Protein AF-A0A2J6S415-F1 (afdb_monomer_lite)

Radius of gyration: 21.95 Å; chains: 1; bounding box: 65×45×56 Å

Sequence (354 aa):
MPSFGGLLLGVALCMGFILQVLSAPTVVNAPDFSAANTISVDECLGGHTNTYLDPNTSLPVDYGVLGFQNMSIVTNYFARFNISLIKLPLEVPYTTKYVDLTTGKVVPTFATGGYLAPANHDNSELYPKAAKVLGSSVLYSSTMIQAQRQDNGTQKIVVRTPIGHKLIKAKKLLITIPPILDNLRPLGLDECERDVFSQWQYTTYFCGVVRNGIRANVSVTNTAANTTLNIPIAPYVVNFDYSGVADLHKFLTVFNVSQTSKQVEAFVKSNIQAMQAAGTIPASAPTIEALKNHTPTIMRVSADAIKNRFYSDLNALQGQHGTFWTGAAWAPDDSSLLWAFTEGILTSLVEALG

pLDDT: mean 80.54, std 19.97, range [22.8, 98.38]

Secondary structure (DSSP, 8-state):
----TTS-TT---SSS--EEEE--S--S--TT---TT-EE-SSSTTTT--EEE-TTT--EEE-S---EEEEHHHHHHHHTTT--EEE------SPPP-EETTTTEEPPPSEEEEEEEETTS-TTTHHHHHHHHHGGGEESS-EEEEEE--TTS-EEEEEEETTEEEEEEESEEEE-S---HHHHGGG---HHHHHHHTT-EEEEEEEEEEESSS-TT--EE---TTSTTSPPPSSEEEEEEE-SSTTEEEEEEEESS---HHHHHHHHHHHHHHHHHTTSS-----EEEEEEE--SEEEE--HHHHHTTHHHHHHHTTTGGGEEE-STTTS-S-HHHHHHHHHHHHHHHHHTT-

InterPro domains:
  IPR036188 FAD/NAD(P)-binding domain superfamily [G3DSA:3.50.50.60] (256-349)

Organism: Hyaloscypha variabilis (strain UAMH 11265 / GT02V1 / F) (NCBI:txid1149755)

Foldseek 3Di:
DDDPPPQPLADQDDAFQWKWFAADDDDPDDPPADAHTAIEGAAFGDHQQDWDQDPVPRAIFGWGAQFAFQFPLVVVLCVVLVFDKDADPDDDPDDDFCAPPVVRDGDPDRGDDHTIDGPSSRNCPSGVSSCVSCDPSYQYNKAFQAWDFALQQFIWTWIQGPVGIDIHTGRAIEGAHQLACVNCVRVPDDPLSCVLNVQKDFKWKKKFKKFALAFAPDKFAQFQPPDPVRDDDPFDKGIFDHRVDGRMTMIMTIHRDDDDPVRVVVRVQVVSVVCCVVVVGPDDRMDTSTMDTSPGAPIDGDPVCVVVVSVVSVVVCACVSSYHYFYRNNFPSHPNRRSVVVVVSVVVSVVSND

Structure (mmCIF, N/CA/C/O backbone):
data_AF-A0A2J6S415-F1
#
_entry.id   AF-A0A2J6S415-F1
#
loop_
_atom_site.group_PDB
_atom_site.id
_atom_site.type_symbol
_atom_site.label_atom_id
_atom_site.label_alt_id
_atom_site.label_comp_id
_atom_site.label_asym_id
_atom_site.label_entity_id
_atom_site.label_seq_id
_atom_site.pdbx_PDB_ins_code
_atom_site.Cartn_x
_atom_site.Cartn_y
_atom_site.Cartn_z
_atom_site.occupancy
_atom_site.B_iso_or_equiv
_atom_site.auth_seq_id
_atom_site.auth_comp_id
_atom_site.auth_asym_id
_atom_site.auth_atom_id
_atom_site.pdbx_PDB_model_num
ATOM 1 N N . MET A 1 1 ? -25.810 -26.377 16.639 1.00 25.50 1 MET A N 1
ATOM 2 C CA . MET A 1 1 ? -24.689 -25.417 16.551 1.00 25.50 1 MET A CA 1
ATOM 3 C C . MET A 1 1 ? -24.959 -24.521 15.351 1.00 25.50 1 MET A C 1
ATOM 5 O O . MET A 1 1 ? -24.863 -25.029 14.241 1.00 25.50 1 MET A O 1
ATOM 9 N N . PRO A 1 2 ? -25.433 -23.276 15.523 1.00 25.66 2 PRO A N 1
ATOM 10 C CA . PRO A 1 2 ? -25.779 -22.439 14.385 1.00 25.66 2 PRO A CA 1
ATOM 11 C C . PRO A 1 2 ? -24.536 -21.747 13.814 1.00 25.66 2 PRO A C 1
ATOM 13 O O . PRO A 1 2 ? -23.633 -21.335 14.536 1.00 25.66 2 PRO A O 1
ATOM 16 N N . SER A 1 3 ? -24.509 -21.676 12.490 1.00 23.31 3 SER A N 1
ATOM 17 C CA . SER A 1 3 ? -23.462 -21.152 11.620 1.00 23.31 3 SER A CA 1
ATOM 18 C C . SER A 1 3 ? -23.212 -19.648 11.799 1.00 23.31 3 SER A C 1
ATOM 20 O O . SER A 1 3 ? -24.115 -18.841 11.576 1.00 23.31 3 SER A O 1
ATOM 22 N N . PHE A 1 4 ? -21.963 -19.268 12.081 1.00 25.80 4 PHE A N 1
ATOM 23 C CA . PHE A 1 4 ? -21.435 -17.891 12.144 1.00 25.80 4 PHE A CA 1
ATOM 24 C C . PHE A 1 4 ? -21.312 -17.203 10.758 1.00 25.80 4 PHE A C 1
ATOM 26 O O . PHE A 1 4 ? -20.343 -16.510 10.466 1.00 25.80 4 PHE A O 1
ATOM 33 N N . GLY A 1 5 ? -22.290 -17.389 9.867 1.00 22.80 5 GLY A N 1
ATOM 34 C CA . GLY A 1 5 ? -22.229 -16.936 8.467 1.00 22.80 5 GLY A CA 1
ATOM 35 C C . GLY A 1 5 ? -22.553 -15.456 8.210 1.00 22.80 5 GLY A C 1
ATOM 36 O O . GLY A 1 5 ? -22.544 -15.040 7.058 1.00 22.80 5 GLY A O 1
ATOM 37 N N . GLY A 1 6 ? -22.864 -14.658 9.239 1.00 23.19 6 GLY A N 1
ATOM 38 C CA . GLY A 1 6 ? -23.436 -13.312 9.062 1.00 23.19 6 GLY A CA 1
ATOM 39 C C . GLY A 1 6 ? -22.532 -12.116 9.387 1.00 23.19 6 GLY A C 1
ATOM 40 O O . GLY A 1 6 ? -22.892 -10.996 9.043 1.00 23.19 6 GLY A O 1
ATOM 41 N N . LEU A 1 7 ? -21.380 -12.307 10.043 1.00 29.70 7 LEU A N 1
ATOM 42 C CA . LEU A 1 7 ? -20.620 -11.186 10.633 1.00 29.70 7 LEU A CA 1
ATOM 43 C C . LEU A 1 7 ? -19.456 -10.658 9.765 1.00 29.70 7 LEU A C 1
ATOM 45 O O . LEU A 1 7 ? -18.813 -9.677 10.119 1.00 29.70 7 LEU A O 1
ATOM 49 N N . LEU A 1 8 ? -19.184 -11.280 8.616 1.00 31.31 8 LEU A N 1
ATOM 50 C CA . LEU A 1 8 ? -17.960 -11.071 7.820 1.00 31.31 8 LEU A CA 1
ATOM 51 C C . LEU A 1 8 ? -18.157 -10.218 6.552 1.00 31.31 8 LEU A C 1
ATOM 53 O O . LEU A 1 8 ? -17.359 -10.298 5.617 1.00 31.31 8 LEU A O 1
ATOM 57 N N . LEU A 1 9 ? -19.214 -9.402 6.498 1.00 29.00 9 LEU A N 1
ATOM 58 C CA . LEU A 1 9 ? -19.662 -8.761 5.255 1.00 29.00 9 LEU A CA 1
ATOM 59 C C . LEU A 1 9 ? -18.827 -7.551 4.776 1.00 29.00 9 LEU A C 1
ATOM 61 O O . LEU A 1 9 ? -19.186 -6.965 3.761 1.00 29.00 9 LEU A O 1
ATOM 65 N N . GLY A 1 10 ? -17.743 -7.148 5.455 1.00 27.12 10 GLY A N 1
ATOM 66 C CA . GLY A 1 10 ? -17.169 -5.810 5.229 1.00 27.12 10 GLY A CA 1
ATOM 67 C C . GLY A 1 10 ? -15.657 -5.638 5.074 1.00 27.12 10 GLY A C 1
ATOM 68 O O . GLY A 1 10 ? -15.220 -4.498 4.966 1.00 27.12 10 GLY A O 1
ATOM 69 N N . VAL A 1 11 ? -14.822 -6.679 5.060 1.00 31.62 11 VAL A N 1
ATOM 70 C CA . VAL A 1 11 ? -13.361 -6.498 5.243 1.00 31.62 11 VAL A CA 1
ATOM 71 C C . VAL A 1 11 ? -12.592 -6.400 3.921 1.00 31.62 11 VAL A C 1
ATOM 73 O O . VAL A 1 11 ? -11.804 -7.269 3.575 1.00 31.62 11 VAL A O 1
ATOM 76 N N . ALA A 1 12 ? -12.802 -5.323 3.166 1.00 31.17 12 ALA A N 1
ATOM 77 C CA . ALA A 1 12 ? -12.059 -5.044 1.935 1.00 31.17 12 ALA A CA 1
ATOM 78 C C . ALA A 1 12 ? -10.742 -4.308 2.221 1.00 31.17 12 ALA A C 1
ATOM 80 O O . ALA A 1 12 ? -10.637 -3.122 1.931 1.00 31.17 12 ALA A O 1
ATOM 81 N N . LEU A 1 13 ? -9.751 -4.970 2.818 1.00 37.56 13 LEU A N 1
ATOM 82 C CA . LEU A 1 13 ? -8.465 -4.327 3.099 1.00 37.56 13 LEU A CA 1
ATOM 83 C C . LEU A 1 13 ? -7.478 -4.547 1.959 1.00 37.56 13 LEU A C 1
ATOM 85 O O . LEU A 1 13 ? -7.339 -5.653 1.473 1.00 37.56 13 LEU A O 1
ATOM 89 N N . CYS A 1 14 ? -6.803 -3.492 1.529 1.00 29.50 14 CYS A N 1
ATOM 90 C CA . CYS A 1 14 ? -5.405 -3.487 1.098 1.00 29.50 14 CYS A CA 1
ATOM 91 C C . CYS A 1 14 ? -4.926 -2.041 1.159 1.00 29.50 14 CYS A C 1
ATOM 93 O O . CYS A 1 14 ? -5.721 -1.119 0.990 1.00 29.50 14 CYS A O 1
ATOM 95 N N . MET A 1 15 ? -3.646 -1.880 1.485 1.00 43.78 15 MET A N 1
ATOM 96 C CA . MET A 1 15 ? -2.998 -0.654 1.958 1.00 43.78 15 MET A CA 1
ATOM 97 C C . MET A 1 15 ? -3.436 0.619 1.243 1.00 43.78 15 MET A C 1
ATOM 99 O O . MET A 1 15 ? -2.979 0.931 0.160 1.00 43.78 15 MET A O 1
ATOM 103 N N . GLY A 1 16 ? -4.338 1.360 1.858 1.00 29.06 16 GLY A N 1
ATOM 104 C CA . GLY A 1 16 ? -4.879 2.630 1.396 1.00 29.06 16 GLY A CA 1
ATOM 105 C C . GLY A 1 16 ? -5.920 3.058 2.413 1.00 29.06 16 GLY A C 1
ATOM 106 O O . GLY A 1 16 ? -6.435 2.201 3.131 1.00 29.06 16 GLY A O 1
ATOM 107 N N . PHE A 1 17 ? -6.160 4.364 2.544 1.00 30.98 17 PHE A N 1
ATOM 108 C CA . PHE A 1 17 ? -6.986 4.939 3.605 1.00 30.98 17 PHE A CA 1
ATOM 109 C C . PHE A 1 17 ? -8.324 4.203 3.735 1.00 30.98 17 PHE A C 1
ATOM 111 O O . PHE A 1 17 ? -9.223 4.434 2.941 1.00 30.98 17 PHE A O 1
ATOM 118 N N . ILE A 1 18 ? -8.438 3.296 4.705 1.00 29.36 18 ILE A N 1
ATOM 119 C CA . ILE A 1 18 ? -9.662 2.580 5.045 1.00 29.36 18 ILE A CA 1
ATOM 120 C C . ILE A 1 18 ? -9.824 2.755 6.553 1.00 29.36 18 ILE A C 1
ATOM 122 O O . ILE A 1 18 ? -9.098 2.192 7.369 1.00 29.36 18 ILE A O 1
ATOM 126 N N . LEU A 1 19 ? -10.757 3.618 6.936 1.00 29.17 19 LEU A N 1
ATOM 127 C CA . LEU A 1 19 ? -11.219 3.698 8.316 1.00 29.17 19 LEU A CA 1
ATOM 128 C C . LEU A 1 19 ? -12.456 2.819 8.429 1.00 29.17 19 LEU A C 1
ATOM 130 O O . LEU A 1 19 ? -13.494 3.244 7.947 1.00 29.17 19 LEU A O 1
ATOM 134 N N . GLN A 1 20 ? -12.377 1.632 9.030 1.00 33.38 20 GLN A N 1
ATOM 135 C CA . GLN A 1 20 ? -13.562 0.809 9.283 1.00 33.38 20 GLN A CA 1
ATOM 136 C C . GLN A 1 20 ? -14.164 1.164 10.643 1.00 33.38 20 GLN A C 1
ATOM 138 O O . GLN A 1 20 ? -13.579 0.932 11.696 1.00 33.38 20 GLN A O 1
ATOM 143 N N . VAL A 1 21 ? -15.367 1.725 10.641 1.00 34.34 21 VAL A N 1
ATOM 144 C CA . VAL A 1 21 ? -16.245 1.728 11.817 1.00 34.34 21 VAL A CA 1
ATOM 145 C C . VAL A 1 21 ? -16.992 0.397 11.814 1.00 34.34 21 VAL A C 1
ATOM 147 O O . VAL A 1 21 ? -17.376 -0.028 10.737 1.00 34.34 21 VAL A O 1
ATOM 150 N N . LEU A 1 22 ? -17.196 -0.282 12.949 1.00 29.98 22 LEU A N 1
ATOM 151 C CA . LEU A 1 22 ? -17.988 -1.525 13.019 1.00 29.98 22 LEU A CA 1
ATOM 152 C C . LEU A 1 22 ? -19.001 -1.486 14.179 1.00 29.98 22 LEU A C 1
ATOM 154 O O . LEU A 1 22 ? -18.706 -0.964 15.257 1.00 29.98 22 LEU A O 1
ATOM 158 N N . SER A 1 23 ? -20.194 -2.051 13.969 1.00 33.69 23 SER A N 1
ATOM 159 C CA . SER A 1 23 ? -21.200 -2.336 15.005 1.00 33.69 23 SER A CA 1
ATOM 160 C C . SER A 1 23 ? -21.864 -3.706 14.789 1.00 33.69 23 SER A C 1
ATOM 162 O O . SER A 1 23 ? -22.079 -4.112 13.648 1.00 33.69 23 SER A O 1
ATOM 164 N N . ALA A 1 24 ? -22.218 -4.386 15.887 1.00 25.52 24 ALA A N 1
ATOM 165 C CA . ALA A 1 24 ? -22.931 -5.675 15.929 1.00 25.52 24 ALA A CA 1
ATOM 166 C C . ALA A 1 24 ? -24.402 -5.572 15.411 1.00 25.52 24 ALA A C 1
ATOM 168 O O . ALA A 1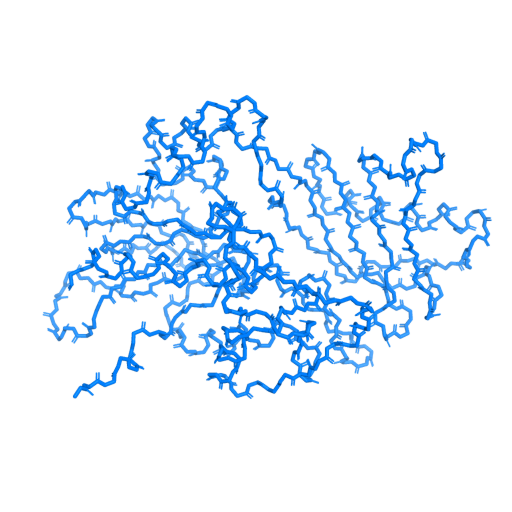 24 ? -24.838 -4.462 15.092 1.00 25.52 24 ALA A O 1
ATOM 169 N N . PRO A 1 25 ? -25.152 -6.691 15.247 1.00 28.58 25 PRO A N 1
ATOM 170 C CA . PRO A 1 25 ? -26.213 -6.837 14.243 1.00 28.58 25 PRO A CA 1
ATOM 171 C C . PRO A 1 25 ? -27.438 -5.952 14.496 1.00 28.58 25 PRO A C 1
ATOM 173 O O . PRO A 1 25 ? -27.659 -5.483 15.608 1.00 28.58 25 PRO A O 1
ATOM 176 N N . THR A 1 26 ? -28.241 -5.765 13.441 1.00 32.91 26 THR A N 1
ATOM 177 C CA . THR A 1 26 ? -29.510 -5.016 13.385 1.00 32.91 26 THR A CA 1
ATOM 178 C C . THR A 1 26 ? -30.365 -5.187 14.642 1.00 32.91 26 THR A C 1
ATOM 180 O O . THR A 1 26 ? -31.207 -6.080 14.725 1.00 32.91 26 THR A O 1
ATOM 183 N N . VAL A 1 27 ? -30.184 -4.281 15.602 1.00 25.19 27 VAL A N 1
ATOM 184 C CA . VAL A 1 27 ? -31.186 -3.991 16.621 1.00 25.19 27 VAL A CA 1
ATOM 185 C C . VAL A 1 27 ? -32.107 -2.945 16.016 1.00 25.19 27 VAL A C 1
ATOM 187 O O . VAL A 1 27 ? -31.723 -1.804 15.758 1.00 25.19 27 VAL A O 1
ATOM 190 N N . VAL A 1 28 ? -33.322 -3.392 15.732 1.00 30.31 28 VAL A N 1
ATOM 191 C CA . VAL A 1 28 ? -34.482 -2.566 15.418 1.00 30.31 28 VAL A CA 1
ATOM 192 C C . VAL A 1 28 ? -34.554 -1.400 16.418 1.00 30.31 28 VAL A C 1
ATOM 194 O O . VAL A 1 28 ? -34.618 -1.625 17.620 1.00 30.31 28 VAL A O 1
ATOM 197 N N . ASN A 1 29 ? -34.560 -0.168 15.900 1.00 28.89 29 ASN A N 1
ATOM 198 C CA . ASN A 1 29 ? -34.869 1.084 16.603 1.00 28.89 29 ASN A CA 1
ATOM 199 C C . ASN A 1 29 ? -34.011 1.433 17.840 1.00 28.89 29 ASN A C 1
ATOM 201 O O . ASN A 1 29 ? -34.486 1.385 18.971 1.00 28.89 29 ASN A O 1
ATOM 205 N N . ALA A 1 30 ? -32.796 1.942 17.616 1.00 28.05 30 ALA A N 1
ATOM 206 C CA . ALA A 1 30 ? -32.160 2.885 18.541 1.00 28.05 30 ALA A CA 1
ATOM 207 C C . ALA A 1 30 ? -31.981 4.238 17.817 1.00 28.05 30 ALA A C 1
ATOM 209 O O . ALA A 1 30 ? -31.131 4.329 16.929 1.00 28.05 30 ALA A O 1
ATOM 210 N N . PRO A 1 31 ? -32.768 5.285 18.136 1.00 27.48 31 PRO A N 1
ATOM 211 C CA . PRO A 1 31 ? -32.791 6.550 17.387 1.00 27.48 31 PRO A CA 1
ATOM 212 C C . PRO A 1 31 ? -31.493 7.386 17.446 1.00 27.48 31 PRO A C 1
ATOM 214 O O . PRO A 1 31 ? -31.411 8.421 16.791 1.00 27.48 31 PRO A O 1
ATOM 217 N N . ASP A 1 32 ? -30.453 6.936 18.161 1.00 32.38 32 ASP A N 1
ATOM 218 C CA . ASP A 1 32 ? -29.256 7.739 18.452 1.00 32.38 32 ASP A CA 1
ATOM 219 C C . ASP A 1 32 ? -27.977 7.377 17.670 1.00 32.38 32 ASP A C 1
ATOM 221 O O . ASP A 1 32 ? -26.982 8.113 17.772 1.00 32.38 32 ASP A O 1
ATOM 225 N N . PHE A 1 33 ? -27.983 6.315 16.851 1.00 32.97 33 PHE A N 1
ATOM 226 C CA . PHE A 1 33 ? -26.811 5.840 16.095 1.00 32.97 33 PHE A CA 1
ATOM 227 C C . PHE A 1 33 ? -27.116 5.716 14.593 1.00 32.97 33 PHE A C 1
ATOM 229 O O . PHE A 1 33 ? -27.844 4.827 14.170 1.00 32.97 33 PHE A O 1
ATOM 236 N N . SER A 1 34 ? -26.550 6.603 13.768 1.00 32.94 34 SER A N 1
ATOM 237 C CA . SER A 1 34 ? -26.898 6.729 12.339 1.00 32.94 34 SER A CA 1
ATOM 238 C C . SER A 1 34 ? -25.916 6.080 11.353 1.00 32.94 34 SER A C 1
ATOM 240 O O . SER A 1 34 ? -26.076 6.243 10.145 1.00 32.94 34 SER A O 1
ATOM 242 N N . ALA A 1 35 ? -24.881 5.375 11.816 1.00 38.00 35 ALA A N 1
ATOM 243 C CA . ALA A 1 35 ? -23.817 4.902 10.930 1.00 38.00 35 ALA A CA 1
ATOM 244 C C . ALA A 1 35 ? -23.163 3.606 11.431 1.00 38.00 35 ALA A C 1
ATOM 246 O O . ALA A 1 35 ? -21.996 3.585 11.820 1.00 38.00 35 ALA A O 1
ATOM 247 N N . ALA A 1 36 ? -23.920 2.510 11.406 1.00 41.69 36 ALA A N 1
ATOM 248 C CA . ALA A 1 36 ? -23.339 1.177 11.476 1.00 41.69 36 ALA A CA 1
ATOM 249 C C . ALA A 1 36 ? -22.391 0.989 10.276 1.00 41.69 36 ALA A C 1
ATOM 251 O O . ALA A 1 36 ? -22.783 1.182 9.127 1.00 41.69 36 ALA A O 1
ATOM 252 N N . ASN A 1 37 ? -21.142 0.618 10.532 1.00 55.84 37 ASN A N 1
ATOM 253 C CA . ASN A 1 37 ? -20.222 0.107 9.516 1.00 55.84 37 ASN A CA 1
ATOM 254 C C . ASN A 1 37 ? -19.669 1.096 8.466 1.00 55.84 37 ASN A C 1
ATOM 256 O O . ASN A 1 37 ? -19.541 0.720 7.309 1.00 55.84 37 ASN A O 1
ATOM 260 N N . THR A 1 38 ? -19.367 2.359 8.799 1.00 54.25 38 THR A N 1
ATOM 261 C CA . THR A 1 38 ? -18.874 3.334 7.795 1.00 54.25 38 THR A CA 1
ATOM 262 C C . THR A 1 38 ? -17.387 3.182 7.462 1.00 54.25 38 THR A C 1
ATOM 264 O O . THR A 1 38 ? -16.560 3.104 8.367 1.00 54.25 38 THR A O 1
ATOM 267 N N . ILE A 1 39 ? -17.062 3.219 6.166 1.00 60.91 39 ILE A N 1
ATOM 268 C CA . ILE A 1 39 ? -15.707 3.185 5.617 1.00 60.91 39 ILE A CA 1
ATOM 269 C C . ILE A 1 39 ? -15.378 4.495 4.914 1.00 60.91 39 ILE A C 1
ATOM 271 O O . ILE A 1 39 ? -16.075 4.846 3.977 1.00 60.91 39 ILE A O 1
ATOM 275 N N . SER A 1 40 ? -14.322 5.205 5.314 1.00 49.50 40 SER A N 1
ATOM 276 C CA . SER A 1 40 ? -13.845 6.399 4.588 1.00 49.50 40 SER A CA 1
ATOM 277 C C . SER A 1 40 ? -12.626 6.065 3.741 1.00 49.50 40 SER A C 1
ATOM 279 O O . SER A 1 40 ? -11.672 5.517 4.294 1.00 49.50 40 SER A O 1
ATOM 281 N N . VAL A 1 41 ? -12.656 6.429 2.453 1.00 64.06 41 VAL A N 1
ATOM 282 C CA . VAL A 1 41 ? -11.554 6.253 1.488 1.00 64.06 41 VAL A CA 1
ATOM 283 C C . VAL A 1 41 ? -11.372 7.479 0.583 1.00 64.06 41 VAL A C 1
ATOM 285 O O . VAL A 1 41 ? -12.298 8.277 0.423 1.00 64.06 41 VAL A O 1
ATOM 288 N N . ASP A 1 42 ? -10.200 7.612 -0.048 1.00 62.69 42 ASP A N 1
ATOM 289 C CA . ASP A 1 42 ? -9.886 8.736 -0.947 1.00 62.69 42 ASP A CA 1
ATOM 290 C C . ASP A 1 42 ? -10.635 8.666 -2.288 1.00 62.69 42 ASP A C 1
ATOM 292 O O . ASP A 1 42 ? -11.398 9.560 -2.624 1.00 62.69 42 ASP A O 1
ATOM 296 N N . GLU A 1 43 ? -10.471 7.612 -3.082 1.00 68.31 43 GLU A N 1
ATOM 297 C CA . GLU A 1 43 ? -11.124 7.528 -4.406 1.00 68.31 43 GLU A CA 1
ATOM 298 C C . GLU A 1 43 ? -11.799 6.179 -4.624 1.00 68.31 43 GLU A C 1
ATOM 300 O O . GLU A 1 43 ? -12.938 6.110 -5.077 1.00 68.31 43 GLU A O 1
ATOM 305 N N . CYS A 1 44 ? -11.123 5.094 -4.255 1.00 73.50 44 CYS A N 1
ATOM 306 C CA . CYS A 1 44 ? -11.623 3.734 -4.390 1.00 73.50 44 CYS A CA 1
ATOM 307 C C . CYS A 1 44 ? -11.111 2.846 -3.249 1.00 73.50 44 CYS A C 1
ATOM 309 O O . CYS A 1 44 ? -10.175 3.198 -2.529 1.00 73.50 44 CYS A O 1
ATOM 311 N N . LEU A 1 45 ? -11.753 1.689 -3.076 1.00 80.88 45 LEU A N 1
ATOM 312 C CA . LEU A 1 45 ? -11.245 0.630 -2.204 1.00 80.88 45 LEU A CA 1
ATOM 313 C C . LEU A 1 45 ? -10.029 -0.049 -2.855 1.00 80.88 45 LEU A C 1
ATOM 315 O O . LEU A 1 45 ? -9.910 -0.065 -4.077 1.00 80.88 45 LEU A O 1
ATOM 319 N N . GLY A 1 46 ? -9.174 -0.666 -2.039 1.00 74.81 46 GLY A N 1
ATOM 320 C CA . GLY A 1 46 ? -8.087 -1.539 -2.505 1.00 74.81 46 GLY A CA 1
ATOM 321 C C . GLY A 1 46 ? -6.680 -0.980 -2.385 1.00 74.81 46 GLY A C 1
ATOM 322 O O . GLY A 1 46 ? -5.720 -1.754 -2.432 1.00 74.81 46 GLY A O 1
ATOM 323 N N . GLY A 1 47 ? -6.555 0.328 -2.160 1.00 83.19 47 GLY A N 1
ATOM 324 C CA . GLY A 1 47 ? -5.298 0.949 -1.773 1.00 83.19 47 GLY A CA 1
ATOM 325 C C . GLY A 1 47 ? -4.167 0.708 -2.775 1.00 83.19 47 GLY A C 1
ATOM 326 O O . GLY A 1 47 ? -4.261 1.139 -3.923 1.00 83.19 47 GLY A O 1
ATOM 327 N N . HIS A 1 48 ? -3.113 0.008 -2.351 1.00 86.06 48 HIS A N 1
ATOM 328 C CA . HIS A 1 48 ? -1.933 -0.319 -3.152 1.00 86.06 48 HIS A CA 1
ATOM 329 C C . HIS A 1 48 ? -2.212 -1.366 -4.240 1.00 86.06 48 HIS A C 1
ATOM 331 O O . HIS A 1 48 ? -1.322 -1.691 -5.022 1.00 86.06 48 HIS A O 1
ATOM 337 N N . THR A 1 49 ? -3.428 -1.905 -4.341 1.00 88.25 49 THR A N 1
ATOM 338 C CA . THR A 1 49 ? -3.800 -2.821 -5.427 1.00 88.25 49 THR A CA 1
ATOM 339 C C . THR A 1 49 ? -4.233 -2.035 -6.660 1.00 88.25 49 THR A C 1
ATOM 341 O O . THR A 1 49 ? -5.420 -1.905 -6.953 1.00 88.25 49 THR A O 1
ATOM 344 N N . ASN A 1 50 ? -3.260 -1.437 -7.349 1.00 88.94 50 ASN A N 1
ATOM 345 C CA . ASN A 1 50 ? -3.513 -0.637 -8.542 1.00 88.94 50 ASN A CA 1
ATOM 346 C C . ASN A 1 50 ? -3.303 -1.439 -9.828 1.00 88.94 50 ASN A C 1
ATOM 348 O O . ASN A 1 50 ? -2.259 -2.069 -10.023 1.00 88.94 50 ASN A O 1
ATOM 352 N N . THR A 1 51 ? -4.280 -1.310 -10.723 1.00 91.38 51 THR A N 1
ATOM 353 C CA . THR A 1 51 ? -4.316 -1.946 -12.039 1.00 91.38 51 THR A CA 1
ATOM 354 C C . THR A 1 51 ? -4.517 -0.863 -13.094 1.00 91.38 51 THR A C 1
ATOM 356 O O . THR A 1 51 ? -5.374 0.010 -12.953 1.00 91.38 51 THR A O 1
ATOM 359 N N . TYR A 1 52 ? -3.676 -0.864 -14.124 1.00 94.25 52 TYR A N 1
ATOM 360 C CA . TYR A 1 52 ? -3.789 0.022 -15.281 1.00 94.25 52 TYR A CA 1
ATOM 361 C C . TYR A 1 52 ? -4.474 -0.745 -16.407 1.00 94.25 52 TYR A C 1
ATOM 363 O O . TYR A 1 52 ? -4.028 -1.834 -16.753 1.00 94.25 52 TYR A O 1
ATOM 371 N N . LEU A 1 53 ? -5.542 -0.193 -16.979 1.00 94.56 53 LEU A N 1
ATOM 372 C CA . LEU A 1 53 ? -6.156 -0.753 -18.181 1.00 94.56 53 LEU A CA 1
ATOM 373 C C . LEU A 1 53 ? -5.507 -0.111 -19.403 1.00 94.56 53 LEU A C 1
ATOM 375 O O . LEU A 1 53 ? -5.652 1.092 -19.618 1.00 94.56 53 LEU A O 1
ATOM 379 N N . ASP A 1 54 ? -4.794 -0.911 -20.195 1.00 93.56 54 ASP A N 1
ATOM 380 C CA . ASP A 1 54 ? -4.161 -0.428 -21.418 1.00 93.56 54 ASP A CA 1
ATOM 381 C C . ASP A 1 54 ? -5.228 0.016 -22.433 1.00 93.56 54 ASP A C 1
ATOM 383 O O . ASP A 1 54 ? -6.021 -0.816 -22.871 1.00 93.56 54 ASP A O 1
ATOM 387 N N . PRO A 1 55 ? -5.265 1.289 -22.865 1.00 93.38 55 PRO A N 1
ATOM 388 C CA . PRO A 1 55 ? -6.306 1.772 -23.771 1.00 93.38 55 PRO A CA 1
ATOM 389 C C . PRO A 1 55 ? -6.244 1.124 -25.162 1.00 93.38 55 PRO A C 1
ATOM 391 O O . PRO A 1 55 ? -7.242 1.136 -25.878 1.00 93.38 55 PRO A O 1
ATOM 394 N N . ASN A 1 56 ? -5.099 0.548 -25.550 1.00 92.75 56 ASN A N 1
ATOM 395 C CA . ASN A 1 56 ? -4.915 -0.057 -26.870 1.00 92.75 56 ASN A CA 1
ATOM 396 C C . ASN A 1 56 ? -5.411 -1.508 -26.928 1.00 92.75 56 ASN A C 1
ATOM 398 O O . ASN A 1 56 ? -6.002 -1.918 -27.924 1.00 92.75 56 ASN A O 1
ATOM 402 N N . THR A 1 57 ? -5.170 -2.292 -25.876 1.00 92.19 57 THR A N 1
ATOM 403 C CA . THR A 1 57 ? -5.507 -3.727 -25.827 1.00 92.19 57 THR A CA 1
ATOM 404 C C . THR A 1 57 ? -6.648 -4.056 -24.869 1.00 92.19 57 THR A C 1
ATOM 406 O O . THR A 1 57 ? -7.174 -5.165 -24.910 1.00 92.19 57 THR A O 1
ATOM 409 N N . SER A 1 58 ? -7.044 -3.112 -24.010 1.00 92.25 58 SER A N 1
ATOM 410 C CA . SER A 1 58 ? -7.941 -3.319 -22.862 1.00 92.25 58 SER A CA 1
ATOM 411 C C . SER A 1 58 ? -7.444 -4.359 -21.851 1.00 92.25 58 SER A C 1
ATOM 413 O O . SER A 1 58 ? -8.208 -4.777 -20.981 1.00 92.25 58 SER A O 1
ATOM 415 N N . LEU A 1 59 ? -6.178 -4.782 -21.944 1.00 90.62 59 LEU A N 1
ATOM 416 C CA . LEU A 1 59 ? -5.598 -5.726 -20.999 1.00 90.62 59 LEU A CA 1
ATOM 417 C C . LEU A 1 59 ? -5.235 -5.015 -19.686 1.00 90.62 59 LEU A C 1
ATOM 419 O O . LEU A 1 59 ? -4.688 -3.905 -19.717 1.00 90.62 59 LEU A O 1
ATOM 423 N N . PRO A 1 60 ? -5.511 -5.645 -18.533 1.00 92.12 60 PRO A N 1
ATOM 424 C CA . PRO A 1 60 ? -5.076 -5.140 -17.243 1.00 92.12 60 PRO A CA 1
ATOM 425 C C . PRO A 1 60 ? -3.575 -5.357 -17.032 1.00 92.12 60 PRO A C 1
ATOM 427 O O . PRO A 1 60 ? -3.009 -6.397 -17.366 1.00 92.12 60 PRO A O 1
ATOM 430 N N . VAL A 1 61 ? -2.934 -4.355 -16.440 1.00 91.94 61 VAL A N 1
ATOM 431 C CA . VAL A 1 61 ? -1.543 -4.378 -15.993 1.00 91.94 61 VAL A CA 1
ATOM 432 C C . VAL A 1 61 ? -1.521 -4.039 -14.509 1.00 91.94 61 VAL A C 1
ATOM 434 O O . VAL A 1 61 ? -1.630 -2.874 -14.124 1.00 91.94 61 VAL A O 1
ATOM 437 N N . ASP A 1 62 ? -1.369 -5.055 -13.664 1.00 89.12 62 ASP A N 1
ATOM 438 C CA . ASP A 1 62 ? -1.192 -4.882 -12.220 1.00 89.12 62 ASP A CA 1
ATOM 439 C C . ASP A 1 62 ? 0.197 -4.309 -11.919 1.00 89.12 62 ASP A C 1
ATOM 441 O O . ASP A 1 62 ? 1.209 -4.982 -12.129 1.00 89.12 62 ASP A O 1
ATOM 445 N N . TYR A 1 63 ? 0.252 -3.069 -11.428 1.00 89.81 63 TYR A N 1
ATOM 446 C CA . TYR A 1 63 ? 1.503 -2.353 -11.133 1.00 89.81 63 TYR A CA 1
ATOM 447 C C . TYR A 1 63 ? 1.682 -2.010 -9.649 1.00 89.81 63 TYR A C 1
ATOM 449 O O . TYR A 1 63 ? 2.708 -1.448 -9.283 1.00 89.81 63 TYR A O 1
ATOM 457 N N . GLY A 1 64 ? 0.710 -2.362 -8.803 1.00 86.62 64 GLY A N 1
ATOM 458 C CA . GLY A 1 64 ? 0.813 -2.312 -7.346 1.00 86.62 64 GLY A CA 1
ATOM 459 C C . GLY A 1 64 ? 1.059 -3.697 -6.738 1.00 86.62 64 GLY A C 1
ATOM 460 O O . GLY A 1 64 ? 2.153 -4.244 -6.852 1.00 86.62 64 GLY A O 1
ATOM 461 N N . VAL A 1 65 ? 0.037 -4.291 -6.109 1.00 82.50 65 VAL A N 1
ATOM 462 C CA . VAL A 1 65 ? 0.073 -5.706 -5.684 1.00 82.50 65 VAL A CA 1
ATOM 463 C C . VAL A 1 65 ? 0.201 -6.607 -6.913 1.00 82.50 65 VAL A C 1
ATOM 465 O O . VAL A 1 65 ? -0.621 -6.535 -7.823 1.00 82.50 65 VAL A O 1
ATOM 468 N N . LEU A 1 66 ? 1.221 -7.468 -6.926 1.00 78.00 66 LEU A N 1
ATOM 469 C CA . LEU A 1 66 ? 1.553 -8.327 -8.071 1.00 78.00 66 LEU A CA 1
ATOM 470 C C . LEU A 1 66 ? 0.925 -9.728 -8.000 1.00 78.00 66 LEU A C 1
ATOM 472 O O . LEU A 1 66 ? 0.865 -10.430 -9.006 1.00 78.00 66 LEU A O 1
ATOM 476 N N . GLY A 1 67 ? 0.459 -10.141 -6.825 1.00 81.62 67 GLY A N 1
ATOM 477 C CA . GLY A 1 67 ? -0.203 -11.418 -6.593 1.00 81.62 67 GLY A CA 1
ATOM 478 C C . GLY A 1 67 ? -0.480 -11.629 -5.108 1.00 81.62 67 GLY A C 1
ATOM 479 O O . GLY A 1 67 ? -0.001 -10.880 -4.257 1.00 81.62 67 GLY A O 1
ATOM 480 N N . PHE A 1 68 ? -1.242 -12.669 -4.799 1.00 84.00 68 PHE A N 1
ATOM 481 C CA . PHE A 1 68 ? -1.642 -13.037 -3.441 1.00 84.00 68 PHE A CA 1
ATOM 482 C C . PHE A 1 68 ? -1.037 -14.390 -3.083 1.00 84.00 68 PHE A C 1
ATOM 484 O O . PHE A 1 68 ? -0.971 -15.269 -3.931 1.00 84.00 68 PHE A O 1
ATOM 491 N N . GLN A 1 69 ? -0.595 -14.613 -1.851 1.00 80.81 69 GLN A N 1
ATOM 492 C CA . GLN A 1 69 ? -0.094 -15.929 -1.458 1.00 80.81 69 GLN A CA 1
ATOM 493 C C . GLN A 1 69 ? -1.199 -16.979 -1.598 1.00 80.81 69 GLN A C 1
ATOM 495 O O . GLN A 1 69 ? -2.365 -16.724 -1.294 1.00 80.81 69 GLN A O 1
ATOM 500 N N . ASN A 1 70 ? -0.842 -18.184 -2.043 1.00 84.62 70 ASN A N 1
ATOM 501 C CA . ASN A 1 70 ? -1.783 -19.292 -2.162 1.00 84.62 70 ASN A CA 1
ATOM 502 C C . ASN A 1 70 ? -2.189 -19.813 -0.779 1.00 84.62 70 ASN A C 1
ATOM 504 O O . ASN A 1 70 ? -1.635 -20.798 -0.281 1.00 84.62 70 ASN A O 1
ATOM 508 N N . MET A 1 71 ? -3.138 -19.109 -0.163 1.00 80.50 71 MET A N 1
ATOM 509 C CA . MET A 1 71 ? -3.620 -19.348 1.185 1.00 80.50 71 MET A CA 1
ATOM 510 C C . MET A 1 71 ? -5.122 -19.607 1.229 1.00 80.50 71 MET A C 1
ATOM 512 O O . MET A 1 71 ? -5.884 -19.123 0.387 1.00 80.50 71 MET A O 1
ATOM 516 N N . SER A 1 72 ? -5.567 -20.326 2.263 1.00 82.69 72 SER A N 1
ATOM 517 C CA . SER A 1 72 ? -6.998 -20.542 2.512 1.00 82.69 72 SER A CA 1
ATOM 518 C C . SER A 1 72 ? -7.746 -19.216 2.659 1.00 82.69 72 SER A C 1
ATOM 520 O O . SER A 1 72 ? -8.809 -19.056 2.074 1.00 82.69 72 SER A O 1
ATOM 522 N N . ILE A 1 73 ? -7.169 -18.228 3.350 1.00 80.31 73 ILE A N 1
ATOM 523 C CA . ILE A 1 73 ? -7.782 -16.900 3.479 1.00 80.31 73 ILE A CA 1
ATOM 524 C C . ILE A 1 73 ? -7.991 -16.224 2.119 1.00 80.31 73 ILE A C 1
ATOM 526 O O . ILE A 1 73 ? -9.067 -15.694 1.866 1.00 80.31 73 ILE A O 1
ATOM 530 N N . VAL A 1 74 ? -7.018 -16.316 1.208 1.00 83.88 74 VAL A N 1
ATOM 531 C CA . VAL A 1 74 ? -7.110 -15.743 -0.143 1.00 83.88 74 VAL A CA 1
ATOM 532 C C . VAL A 1 74 ? -8.180 -16.472 -0.950 1.00 83.88 74 VAL A C 1
ATOM 534 O O . VAL A 1 74 ? -9.127 -15.850 -1.423 1.00 83.88 74 VAL A O 1
ATOM 537 N N . THR A 1 75 ? -8.081 -17.796 -1.061 1.00 87.75 75 THR A N 1
ATOM 538 C CA . THR A 1 75 ? -9.050 -18.601 -1.826 1.00 87.75 75 THR A CA 1
ATOM 539 C C . THR A 1 75 ? -10.479 -18.432 -1.305 1.00 87.75 75 THR A C 1
ATOM 541 O O . THR A 1 75 ? -11.391 -18.198 -2.097 1.00 87.75 75 THR A O 1
ATOM 544 N N . ASN A 1 76 ? -10.674 -18.436 0.016 1.00 85.00 76 ASN A N 1
ATOM 545 C CA . ASN A 1 76 ? -11.970 -18.188 0.642 1.00 85.00 76 ASN A CA 1
ATOM 546 C C . ASN A 1 76 ? -12.478 -16.770 0.367 1.00 85.00 76 ASN A C 1
ATOM 548 O O . ASN A 1 76 ? -13.667 -16.595 0.109 1.00 85.00 76 ASN A O 1
ATOM 552 N N . TYR A 1 77 ? -11.613 -15.754 0.433 1.00 84.75 77 TYR A N 1
ATOM 553 C CA . TYR A 1 77 ? -12.025 -14.364 0.253 1.00 84.75 77 TYR A CA 1
ATOM 554 C C . TYR A 1 77 ? -12.444 -14.076 -1.193 1.00 84.75 77 TYR A C 1
ATOM 556 O O . TYR A 1 77 ? -13.528 -13.542 -1.416 1.00 84.75 77 TYR A O 1
ATOM 564 N N . PHE A 1 78 ? -11.665 -14.521 -2.181 1.00 89.06 78 PHE A N 1
ATOM 565 C CA . PHE A 1 78 ? -12.024 -14.391 -3.599 1.00 89.06 78 PHE A CA 1
ATOM 566 C C . PHE A 1 78 ? -13.276 -15.208 -3.972 1.00 89.06 78 PHE A C 1
ATOM 568 O O . PHE A 1 78 ? -14.108 -14.731 -4.752 1.00 89.06 78 PHE A O 1
ATOM 575 N N . ALA A 1 79 ? -13.475 -16.386 -3.364 1.00 88.75 79 ALA A N 1
ATOM 576 C CA . ALA A 1 79 ? -14.671 -17.204 -3.576 1.00 88.75 79 ALA A CA 1
ATOM 577 C C . ALA A 1 79 ? -15.970 -16.485 -3.164 1.00 88.75 79 ALA A C 1
ATOM 579 O O . ALA A 1 79 ? -16.982 -16.639 -3.844 1.00 88.75 79 ALA A O 1
ATOM 580 N N . ARG A 1 80 ? -15.946 -15.628 -2.127 1.00 87.81 80 ARG A N 1
ATOM 581 C CA . ARG A 1 80 ? -17.118 -14.816 -1.715 1.00 87.81 80 ARG A CA 1
ATOM 582 C C . ARG A 1 80 ? -17.638 -13.909 -2.832 1.00 87.81 80 ARG A C 1
ATOM 584 O O . ARG A 1 80 ? -18.812 -13.552 -2.835 1.00 87.81 80 ARG A O 1
ATOM 591 N N . PHE A 1 81 ? -16.770 -13.538 -3.769 1.00 90.00 81 PHE A N 1
ATOM 592 C CA . PHE A 1 81 ? -17.073 -12.631 -4.875 1.00 90.00 81 PHE A CA 1
ATOM 593 C C . PHE A 1 81 ? -17.137 -13.341 -6.233 1.00 90.00 81 PHE A C 1
ATOM 595 O O . PHE A 1 81 ? -17.157 -12.674 -7.276 1.00 90.00 81 PHE A O 1
ATOM 602 N N . ASN A 1 82 ? -17.160 -14.680 -6.229 1.00 92.56 82 ASN A N 1
ATOM 603 C CA . ASN A 1 82 ? -17.127 -15.519 -7.427 1.00 92.56 82 ASN A CA 1
ATOM 604 C C . ASN A 1 82 ? -15.986 -15.129 -8.384 1.00 92.56 82 ASN A C 1
ATOM 606 O O . ASN A 1 82 ? -16.178 -15.058 -9.597 1.00 92.56 82 ASN A O 1
ATOM 610 N N . ILE A 1 83 ? -14.809 -14.807 -7.840 1.00 92.31 83 ILE A N 1
ATOM 611 C CA . ILE A 1 83 ? -13.613 -14.532 -8.640 1.00 92.31 83 ILE A CA 1
ATOM 612 C C . ILE A 1 83 ? -12.801 -15.821 -8.719 1.00 92.31 83 ILE A C 1
ATOM 614 O O . ILE A 1 83 ? -12.384 -16.368 -7.698 1.00 92.31 83 ILE A O 1
ATOM 618 N N . SER A 1 84 ? -12.575 -16.303 -9.939 1.00 93.94 84 SER A N 1
ATOM 619 C CA . SER A 1 84 ? -11.706 -17.458 -10.168 1.00 93.94 84 SER A CA 1
ATOM 620 C C . SER A 1 84 ? -10.244 -17.052 -10.014 1.00 93.94 84 SER A C 1
ATOM 622 O O . SER A 1 84 ? -9.844 -15.997 -10.502 1.00 93.94 84 SER A O 1
ATOM 624 N N . LEU A 1 85 ? -9.451 -17.898 -9.360 1.00 90.19 85 LEU A N 1
ATOM 625 C CA . LEU A 1 85 ? -8.018 -17.690 -9.171 1.00 90.19 85 LEU A CA 1
ATOM 626 C C . LEU A 1 85 ? -7.215 -18.658 -10.040 1.00 90.19 85 LEU A C 1
ATOM 628 O O . LEU A 1 85 ? -7.556 -19.834 -10.159 1.00 90.19 85 LEU A O 1
ATOM 632 N N . ILE A 1 86 ? -6.113 -18.163 -10.589 1.00 88.94 86 ILE A N 1
ATOM 633 C CA . ILE A 1 86 ? -5.086 -18.949 -11.271 1.00 88.94 86 ILE A CA 1
ATOM 634 C C . ILE A 1 86 ? -3.803 -18.944 -10.443 1.00 88.94 86 ILE A C 1
ATOM 636 O O . ILE A 1 86 ? -3.547 -18.013 -9.680 1.00 88.94 86 ILE A O 1
ATOM 640 N N . LYS A 1 87 ? -2.978 -19.980 -10.604 1.00 85.56 87 LYS A N 1
ATOM 641 C CA . LYS A 1 87 ? -1.624 -19.991 -10.043 1.00 85.56 87 LYS A CA 1
ATOM 642 C C . LYS A 1 87 ? -0.705 -19.167 -10.930 1.00 85.56 87 LYS A C 1
ATOM 644 O O . LYS A 1 87 ? -0.682 -19.369 -12.142 1.00 85.56 87 LYS A O 1
ATOM 649 N N . LEU A 1 88 ? 0.077 -18.287 -10.320 1.00 76.06 88 LEU A N 1
ATOM 650 C CA . LEU A 1 88 ? 1.169 -17.627 -11.015 1.00 76.06 88 LEU A CA 1
ATOM 651 C C . LEU A 1 88 ? 2.324 -18.626 -11.181 1.00 76.06 88 LEU A C 1
ATOM 653 O O . LEU A 1 88 ? 2.666 -19.315 -10.213 1.00 76.06 88 LEU A O 1
ATOM 657 N N . PRO A 1 89 ? 2.919 -18.737 -12.382 1.00 64.31 89 PRO A N 1
ATOM 658 C CA . PRO A 1 89 ? 4.034 -19.637 -12.633 1.00 64.31 89 PRO A CA 1
ATOM 659 C C . PRO A 1 89 ? 5.285 -19.098 -11.933 1.00 64.31 89 PRO A C 1
ATOM 661 O O . PRO A 1 89 ? 6.066 -18.334 -12.490 1.00 64.31 89 PRO A O 1
ATOM 664 N N . LEU A 1 90 ? 5.449 -19.484 -10.674 1.00 58.44 90 LEU A N 1
ATOM 665 C CA . LEU A 1 90 ? 6.656 -19.280 -9.888 1.00 58.44 90 LEU A CA 1
ATOM 666 C C . LEU A 1 90 ? 7.182 -20.670 -9.552 1.00 58.44 90 LEU A C 1
ATOM 668 O O . LEU A 1 90 ? 6.872 -21.231 -8.502 1.00 58.44 90 LEU A O 1
ATOM 672 N N . GLU A 1 91 ? 7.913 -21.273 -10.487 1.00 47.88 91 GLU A N 1
ATOM 673 C CA . GLU A 1 91 ? 8.659 -22.487 -10.177 1.00 47.88 91 GLU A CA 1
ATOM 674 C C . GLU A 1 91 ? 9.811 -22.112 -9.246 1.00 47.88 91 GLU A C 1
ATOM 676 O O . GLU A 1 91 ? 10.785 -21.479 -9.648 1.00 47.88 91 GLU A O 1
ATOM 681 N N . VAL A 1 92 ? 9.687 -22.484 -7.976 1.00 51.22 92 VAL A N 1
ATOM 682 C CA . VAL A 1 92 ? 10.768 -22.379 -6.998 1.00 51.22 92 VAL A CA 1
ATOM 683 C C . VAL A 1 92 ? 11.142 -23.788 -6.537 1.00 51.22 92 VAL A C 1
ATOM 685 O O . VAL A 1 92 ? 10.298 -24.475 -5.957 1.00 51.22 92 VAL A O 1
ATOM 688 N N . PRO A 1 93 ? 12.377 -24.267 -6.795 1.00 49.00 93 PRO A N 1
ATOM 689 C CA . PRO A 1 93 ? 12.785 -25.646 -6.525 1.00 49.00 93 PRO A CA 1
ATOM 690 C C . PRO A 1 93 ? 13.134 -25.868 -5.041 1.00 49.00 93 PRO A C 1
ATOM 692 O O . PRO A 1 93 ? 14.160 -26.459 -4.711 1.00 49.00 93 PRO A O 1
ATOM 695 N N . TYR A 1 94 ? 12.312 -25.369 -4.117 1.00 51.47 94 TYR A N 1
ATOM 696 C CA . TYR A 1 94 ? 12.513 -25.532 -2.678 1.00 51.47 94 TYR A CA 1
ATOM 697 C C . TYR A 1 94 ? 11.184 -25.659 -1.925 1.00 51.47 94 TYR A C 1
ATOM 699 O O . TYR A 1 94 ? 10.162 -25.103 -2.313 1.00 51.47 94 TYR A O 1
ATOM 707 N N . THR A 1 95 ? 11.194 -26.417 -0.824 1.00 53.84 95 THR A N 1
ATOM 708 C CA . THR A 1 95 ? 10.030 -26.604 0.058 1.00 53.84 95 THR A CA 1
ATOM 709 C C . THR A 1 95 ? 10.150 -25.694 1.279 1.00 53.84 95 THR A C 1
ATOM 711 O O . THR A 1 95 ? 11.061 -25.869 2.088 1.00 53.84 95 THR A O 1
ATOM 714 N N . THR A 1 96 ? 9.218 -24.755 1.451 1.00 58.38 96 THR A N 1
ATOM 715 C CA . THR A 1 96 ? 9.148 -23.901 2.649 1.00 58.38 96 THR A CA 1
ATOM 716 C C . THR A 1 96 ? 8.373 -24.607 3.761 1.00 58.38 96 THR A C 1
ATOM 718 O O . THR A 1 96 ? 7.224 -25.001 3.566 1.00 58.38 96 THR A O 1
ATOM 721 N N . LYS A 1 97 ? 8.976 -24.748 4.949 1.00 60.81 97 LYS A N 1
ATOM 722 C CA . LYS A 1 97 ? 8.274 -25.176 6.170 1.00 60.81 97 LYS A CA 1
ATOM 723 C C . LYS A 1 97 ? 8.007 -23.958 7.046 1.00 60.81 97 LYS A C 1
ATOM 725 O O . LYS A 1 97 ? 8.947 -23.292 7.468 1.00 60.81 97 LYS A O 1
ATOM 730 N N . TYR A 1 98 ? 6.739 -23.693 7.341 1.00 59.78 98 TYR A N 1
ATOM 731 C CA . TYR A 1 98 ? 6.353 -22.642 8.279 1.00 59.78 98 TYR A CA 1
ATOM 732 C C . TYR A 1 98 ? 6.457 -23.194 9.696 1.00 59.78 98 TYR A C 1
ATOM 734 O O . TYR A 1 98 ? 5.735 -24.117 10.067 1.00 59.78 98 TYR A O 1
ATOM 742 N N . VAL A 1 99 ? 7.405 -22.665 10.460 1.00 56.94 99 VAL A N 1
ATOM 743 C CA . VAL A 1 99 ? 7.713 -23.104 11.820 1.00 56.94 99 VAL A CA 1
ATOM 744 C C . VAL A 1 99 ? 7.535 -21.909 12.740 1.00 56.94 99 VAL A C 1
ATOM 746 O O . VAL A 1 99 ? 8.084 -20.842 12.476 1.00 56.94 99 VAL A O 1
ATOM 749 N N . ASP A 1 100 ? 6.781 -22.085 13.818 1.00 55.50 100 ASP A N 1
ATOM 750 C CA . ASP A 1 100 ? 6.811 -21.141 14.926 1.00 55.50 100 ASP A CA 1
ATOM 751 C C . ASP A 1 100 ? 8.197 -21.247 15.569 1.00 55.50 100 ASP A C 1
ATOM 753 O O . ASP A 1 100 ? 8.520 -22.249 16.200 1.00 55.50 100 ASP A O 1
ATOM 757 N N . LEU A 1 101 ? 9.040 -20.232 15.375 1.00 58.44 101 LEU A N 1
ATOM 758 C CA . LEU A 1 101 ? 10.426 -20.245 15.846 1.00 58.44 101 LEU A CA 1
ATOM 759 C C . LEU A 1 101 ? 10.552 -20.108 17.369 1.00 58.44 101 LEU A C 1
ATOM 761 O O . LEU A 1 101 ? 11.628 -20.355 17.906 1.00 58.44 101 LEU A O 1
ATOM 765 N N . THR A 1 102 ? 9.471 -19.757 18.072 1.00 54.72 102 THR A N 1
ATOM 766 C CA . THR A 1 102 ? 9.434 -19.779 19.540 1.00 54.72 102 THR A CA 1
ATOM 767 C C . THR A 1 102 ? 9.181 -21.194 20.056 1.00 54.72 102 THR A C 1
ATOM 769 O O . THR A 1 102 ? 9.784 -21.601 21.046 1.00 54.72 102 THR A O 1
ATOM 772 N N . THR A 1 103 ? 8.335 -21.977 19.378 1.00 71.56 103 THR A N 1
ATOM 773 C CA . THR A 1 103 ? 8.011 -23.355 19.801 1.00 71.56 103 THR A CA 1
ATOM 774 C C . THR A 1 103 ? 8.756 -24.451 19.034 1.00 71.56 103 THR A C 1
ATOM 776 O O . THR A 1 103 ? 8.721 -25.613 19.437 1.00 71.56 103 THR A O 1
ATOM 779 N N . GLY A 1 104 ? 9.414 -24.115 17.924 1.00 60.12 104 GLY A N 1
ATOM 780 C CA . GLY A 1 104 ? 10.066 -25.050 17.004 1.00 60.12 104 GLY A CA 1
ATOM 781 C C . GLY A 1 104 ? 9.099 -25.960 16.235 1.00 60.12 104 GLY A C 1
ATOM 782 O O . GLY A 1 104 ? 9.540 -26.893 15.562 1.00 60.12 104 GLY A O 1
ATOM 783 N N . LYS A 1 105 ? 7.782 -25.734 16.333 1.00 67.00 105 LYS A N 1
ATOM 784 C CA . LYS A 1 105 ? 6.765 -26.605 15.733 1.00 67.00 105 LYS A CA 1
ATOM 785 C C . LYS A 1 105 ? 6.379 -26.124 14.343 1.00 67.00 105 LYS A C 1
ATOM 787 O O . LYS A 1 105 ? 6.152 -24.936 14.126 1.00 67.00 105 LYS A O 1
ATOM 792 N N . VAL A 1 106 ? 6.256 -27.071 13.410 1.00 60.22 106 VAL A N 1
ATOM 793 C CA . VAL A 1 106 ? 5.636 -26.808 12.107 1.00 60.22 106 VAL A CA 1
ATOM 794 C C . VAL A 1 106 ? 4.188 -26.399 12.354 1.00 60.22 106 VAL A C 1
ATOM 796 O O . VAL A 1 106 ? 3.418 -27.152 12.950 1.00 60.22 106 VAL A O 1
ATOM 799 N N . VAL A 1 107 ? 3.830 -25.208 11.896 1.00 57.41 107 VAL A N 1
ATOM 800 C CA . VAL A 1 107 ? 2.455 -24.723 11.915 1.00 57.41 107 VAL A CA 1
ATOM 801 C C . VAL A 1 107 ? 1.776 -25.269 10.656 1.00 57.41 107 VAL A C 1
ATOM 803 O O . VAL A 1 107 ? 2.347 -25.111 9.571 1.00 57.41 107 VAL A O 1
ATOM 806 N N . PRO A 1 108 ? 0.603 -25.934 10.757 1.00 55.94 108 PRO A N 1
ATOM 807 C CA . PRO A 1 108 ? -0.164 -26.358 9.590 1.00 55.94 108 PRO A CA 1
ATOM 808 C C . PRO A 1 108 ? -0.312 -25.172 8.639 1.00 55.94 108 PRO A C 1
ATOM 810 O O . PRO A 1 108 ? -0.823 -24.119 9.011 1.00 55.94 108 PRO A O 1
ATOM 813 N N . THR A 1 109 ? 0.261 -25.317 7.449 1.00 50.75 109 THR A N 1
ATOM 814 C CA . THR A 1 109 ? 0.521 -24.217 6.523 1.00 50.75 109 THR A CA 1
ATOM 815 C C . THR A 1 109 ? -0.740 -23.438 6.187 1.00 50.75 109 THR A C 1
ATOM 817 O O . THR A 1 109 ? -1.714 -24.020 5.712 1.00 50.75 109 THR A O 1
ATOM 820 N N . PHE A 1 110 ? -0.676 -22.114 6.321 1.00 50.38 110 PHE A N 1
ATOM 821 C CA . PHE A 1 110 ? -1.659 -21.226 5.710 1.00 50.38 110 PHE A CA 1
ATOM 822 C C . PHE A 1 110 ? -1.375 -21.004 4.221 1.00 50.38 110 PHE A C 1
ATOM 824 O O . PHE A 1 110 ? -2.332 -20.792 3.496 1.00 50.38 110 PHE A O 1
ATOM 831 N N . ALA A 1 111 ? -0.116 -21.099 3.760 1.00 52.41 111 ALA A N 1
ATOM 832 C CA . ALA A 1 111 ? 0.305 -20.921 2.364 1.00 52.41 111 ALA A CA 1
ATOM 833 C C . ALA A 1 111 ? 0.830 -22.243 1.768 1.00 52.41 111 ALA A C 1
ATOM 835 O O . ALA A 1 111 ? 1.776 -22.824 2.297 1.00 52.41 111 ALA A O 1
ATOM 836 N N . THR A 1 112 ? 0.212 -22.744 0.694 1.00 51.94 112 THR A N 1
ATOM 837 C CA . THR A 1 112 ? 0.411 -24.130 0.203 1.00 51.94 112 THR A CA 1
ATOM 838 C C . THR A 1 112 ? 0.953 -24.258 -1.223 1.00 51.94 112 THR A C 1
ATOM 840 O O . THR A 1 112 ? 1.009 -25.366 -1.752 1.00 51.94 112 THR A O 1
ATOM 843 N N . GLY A 1 113 ? 1.423 -23.184 -1.865 1.00 59.84 113 GLY A N 1
ATOM 844 C CA . GLY A 1 113 ? 2.158 -23.351 -3.126 1.00 59.84 113 GLY A CA 1
ATOM 845 C C . GLY A 1 113 ? 2.115 -22.156 -4.057 1.00 59.84 113 GLY A C 1
ATOM 846 O O . GLY A 1 113 ? 1.307 -22.141 -4.986 1.00 59.84 113 GLY A O 1
ATOM 847 N N . GLY A 1 114 ? 3.014 -21.200 -3.820 1.00 74.00 114 GLY A N 1
ATOM 848 C CA . GLY A 1 114 ? 3.234 -20.052 -4.696 1.00 74.00 114 GLY A CA 1
ATOM 849 C C . GLY A 1 114 ? 2.211 -18.934 -4.514 1.00 74.00 114 GLY A C 1
ATOM 850 O O . GLY A 1 114 ? 1.595 -18.801 -3.455 1.00 74.00 114 GLY A O 1
ATOM 851 N N . TYR A 1 115 ? 2.054 -18.128 -5.561 1.00 79.50 115 TYR A N 1
ATOM 852 C CA . TYR A 1 115 ? 1.133 -16.999 -5.595 1.00 79.50 115 TYR A CA 1
ATOM 853 C C . TYR A 1 115 ? -0.056 -17.291 -6.518 1.00 79.50 115 TYR A C 1
ATOM 855 O O . TYR A 1 115 ? 0.035 -18.078 -7.461 1.00 79.50 115 TYR A O 1
ATOM 863 N N . LEU A 1 116 ? -1.175 -16.646 -6.228 1.00 86.94 116 LEU A N 1
ATOM 864 C CA . LEU A 1 116 ? -2.418 -16.645 -6.973 1.00 86.94 116 LEU A CA 1
ATOM 865 C C . LEU A 1 116 ? -2.678 -15.245 -7.526 1.00 86.94 116 LEU A C 1
ATOM 867 O O . LEU A 1 116 ? -2.300 -14.246 -6.914 1.00 86.94 116 LEU A O 1
ATOM 871 N N . ALA A 1 117 ? -3.384 -15.186 -8.645 1.00 86.94 117 ALA A N 1
ATOM 872 C CA . ALA A 1 117 ? -3.968 -13.963 -9.181 1.00 86.94 117 ALA A CA 1
ATOM 873 C C . ALA A 1 117 ? -5.386 -14.255 -9.693 1.00 86.94 117 ALA A C 1
ATOM 875 O O . ALA A 1 117 ? -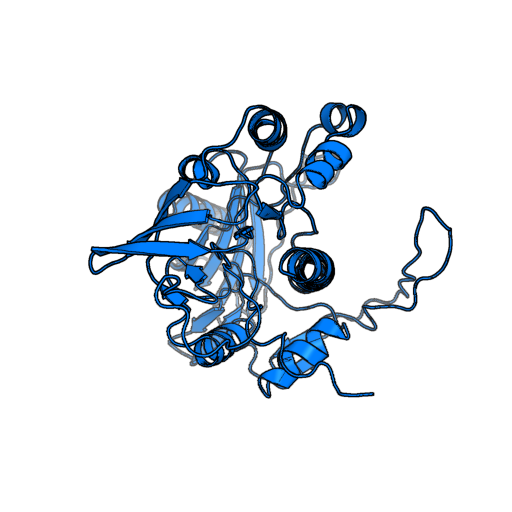5.695 -15.416 -9.988 1.00 86.94 117 ALA A O 1
ATOM 876 N N . PRO A 1 118 ? -6.266 -13.248 -9.813 1.00 88.62 118 PRO A N 1
ATOM 877 C CA . PRO A 1 118 ? -7.525 -13.387 -10.533 1.00 88.62 118 PRO A CA 1
ATOM 878 C C . PRO A 1 118 ? -7.289 -13.891 -11.954 1.00 88.62 118 PRO A C 1
ATOM 880 O O . PRO A 1 118 ? -6.348 -13.471 -12.622 1.00 88.62 118 PRO A O 1
ATOM 883 N N . ALA A 1 119 ? -8.163 -14.773 -12.435 1.00 90.25 119 ALA A N 1
ATOM 884 C CA . ALA A 1 119 ? -8.079 -15.333 -13.785 1.00 90.25 119 ALA A CA 1
ATOM 885 C C . ALA A 1 119 ? -8.161 -14.260 -14.886 1.00 90.25 119 ALA A C 1
ATOM 887 O O . ALA A 1 119 ? -7.668 -14.471 -15.988 1.00 90.25 119 ALA A O 1
ATOM 888 N N . ASN A 1 120 ? -8.754 -13.105 -14.573 1.00 89.38 120 ASN A N 1
ATOM 889 C CA . ASN A 1 120 ? -8.819 -11.948 -15.462 1.00 89.38 120 ASN A CA 1
ATOM 890 C C . ASN A 1 120 ? -7.541 -11.094 -15.449 1.00 89.38 120 ASN A C 1
ATOM 892 O O . ASN A 1 120 ? -7.486 -10.111 -16.176 1.00 89.38 120 ASN A O 1
ATOM 896 N N . HIS A 1 121 ? -6.537 -11.447 -14.637 1.00 87.00 121 HIS A N 1
ATOM 897 C CA . HIS A 1 121 ? -5.290 -10.693 -14.466 1.00 87.00 121 HIS A CA 1
ATOM 898 C C . HIS A 1 121 ? -5.492 -9.243 -13.985 1.00 87.00 121 HIS A C 1
ATOM 900 O O . HIS A 1 121 ? -4.713 -8.357 -14.316 1.00 87.00 121 HIS A O 1
ATOM 906 N N . ASP A 1 122 ? -6.554 -9.020 -13.210 1.00 90.12 122 ASP A N 1
ATOM 907 C CA . ASP A 1 122 ? -6.875 -7.749 -12.565 1.00 90.12 122 ASP A CA 1
ATOM 908 C C . ASP A 1 122 ? -6.951 -7.969 -11.052 1.00 90.12 122 ASP A C 1
ATOM 910 O O . ASP A 1 122 ? -7.985 -8.383 -10.516 1.00 90.12 122 ASP A O 1
ATOM 914 N N . ASN A 1 123 ? -5.851 -7.701 -10.346 1.00 88.44 123 ASN A N 1
ATOM 915 C CA . ASN A 1 123 ? -5.805 -7.827 -8.889 1.00 88.44 123 ASN A CA 1
ATOM 916 C C . ASN A 1 123 ? -6.776 -6.860 -8.188 1.00 88.44 123 ASN A C 1
ATOM 918 O O . ASN A 1 123 ? -7.158 -7.109 -7.040 1.00 88.44 123 ASN A O 1
ATOM 922 N N . SER A 1 124 ? -7.209 -5.783 -8.854 1.00 87.88 124 SER A N 1
ATOM 923 C CA . SER A 1 124 ? -8.149 -4.815 -8.291 1.00 87.88 124 SER A CA 1
ATOM 924 C C . SER A 1 124 ? -9.610 -5.278 -8.335 1.00 87.88 124 SER A C 1
ATOM 926 O O . SER A 1 124 ? -10.411 -4.764 -7.553 1.00 87.88 124 SER A O 1
ATOM 928 N N . GLU A 1 125 ? -9.960 -6.287 -9.150 1.00 92.50 125 GLU A N 1
ATOM 929 C CA . GLU A 1 125 ? -11.340 -6.766 -9.389 1.00 92.50 125 GLU A CA 1
ATOM 930 C C . GLU A 1 125 ? -12.127 -7.040 -8.090 1.00 92.50 125 GLU A C 1
ATOM 932 O O . GLU A 1 125 ? -13.346 -6.835 -7.999 1.00 92.50 125 GLU A O 1
ATOM 937 N N . LEU A 1 126 ? -11.418 -7.477 -7.051 1.00 89.31 126 LEU A N 1
ATOM 938 C CA . LEU A 1 126 ? -11.954 -7.758 -5.725 1.00 89.31 126 LEU A CA 1
ATOM 939 C C . LEU A 1 126 ? -12.631 -6.542 -5.076 1.00 89.31 126 LEU A C 1
ATOM 941 O O . LEU A 1 126 ? -13.688 -6.675 -4.453 1.00 89.31 126 LEU A O 1
ATOM 945 N N . TYR A 1 127 ? -12.052 -5.351 -5.213 1.00 88.56 127 TYR A N 1
ATOM 946 C CA . TYR A 1 127 ? -12.456 -4.183 -4.431 1.00 88.56 127 TYR A CA 1
ATOM 947 C C . TYR A 1 127 ? -13.734 -3.511 -4.930 1.00 88.56 127 TYR A C 1
ATOM 949 O O . TYR A 1 127 ? -14.571 -3.183 -4.089 1.00 88.56 127 TYR A O 1
ATOM 957 N N . PRO A 1 128 ? -13.985 -3.362 -6.245 1.00 88.94 128 PRO A N 1
ATOM 958 C CA . PRO A 1 128 ? -15.297 -2.961 -6.740 1.00 88.94 128 PRO A CA 1
ATOM 959 C C . PRO A 1 128 ? -16.406 -3.944 -6.342 1.00 88.94 128 PRO A C 1
ATOM 961 O O . PRO A 1 128 ? -17.528 -3.524 -6.056 1.00 88.94 128 PRO A O 1
ATOM 964 N N . LYS A 1 129 ? -16.119 -5.253 -6.286 1.00 88.75 129 LYS A N 1
ATOM 965 C CA . LYS A 1 129 ? -17.093 -6.251 -5.811 1.00 88.75 129 LYS A CA 1
ATOM 966 C C . LYS A 1 129 ? -17.350 -6.114 -4.310 1.00 88.75 129 LYS A C 1
ATOM 968 O O . LYS A 1 129 ? -18.508 -6.132 -3.895 1.00 88.75 129 LYS A O 1
ATOM 973 N N . ALA A 1 130 ? -16.313 -5.879 -3.512 1.00 84.81 130 ALA A N 1
ATOM 974 C CA . ALA A 1 130 ? -16.466 -5.615 -2.086 1.00 84.81 130 ALA A CA 1
ATOM 975 C C . ALA A 1 130 ? -17.200 -4.291 -1.803 1.00 84.81 130 ALA A C 1
ATOM 977 O O . ALA A 1 130 ? -18.071 -4.239 -0.937 1.00 84.81 130 ALA A O 1
ATOM 978 N N . ALA A 1 131 ? -16.934 -3.246 -2.588 1.00 83.69 131 ALA A N 1
ATOM 979 C CA . ALA A 1 131 ? -17.651 -1.975 -2.527 1.00 83.69 131 ALA A CA 1
ATOM 980 C C . ALA A 1 131 ? -19.160 -2.150 -2.743 1.00 83.69 131 ALA A C 1
ATOM 982 O O . ALA A 1 131 ? -19.951 -1.541 -2.030 1.00 83.69 131 ALA A O 1
ATOM 983 N N . LYS A 1 132 ? -19.574 -3.017 -3.678 1.00 87.94 132 LYS A N 1
ATOM 984 C CA . LYS A 1 132 ? -20.998 -3.322 -3.904 1.00 87.94 132 LYS A CA 1
ATOM 985 C C . LYS A 1 132 ? -21.658 -3.972 -2.689 1.00 87.94 132 LYS A C 1
ATOM 987 O O . LYS A 1 132 ? -22.809 -3.660 -2.406 1.00 87.94 132 LYS A O 1
ATOM 992 N N . VAL A 1 133 ? -20.942 -4.844 -1.977 1.00 85.94 133 VAL A N 1
ATOM 993 C CA . VAL A 1 133 ? -21.439 -5.464 -0.737 1.00 85.94 133 VAL A CA 1
ATOM 994 C C . VAL A 1 133 ? -21.580 -4.426 0.378 1.00 85.94 133 VAL A C 1
ATOM 996 O O . VAL A 1 133 ? -22.565 -4.440 1.109 1.00 85.94 133 VAL A O 1
ATOM 999 N N . LEU A 1 134 ? -20.624 -3.503 0.481 1.00 83.06 134 LEU A N 1
ATOM 1000 C CA . LEU A 1 134 ? -20.634 -2.428 1.474 1.00 83.06 134 LEU A CA 1
ATOM 1001 C C . LEU A 1 134 ? -21.682 -1.342 1.167 1.00 83.06 134 LEU A C 1
ATOM 1003 O O . LEU A 1 134 ? -22.250 -0.746 2.080 1.00 83.06 134 LEU A O 1
ATOM 1007 N N . GLY A 1 135 ? -21.958 -1.068 -0.107 1.00 87.31 135 GLY A N 1
ATOM 1008 C CA . GLY A 1 135 ? -22.964 -0.096 -0.532 1.00 87.31 135 GLY A CA 1
ATOM 1009 C C . GLY A 1 135 ? -22.742 1.294 0.075 1.00 87.31 135 GLY A C 1
ATOM 1010 O O . GLY A 1 135 ? -21.640 1.842 0.044 1.00 87.31 135 GLY A O 1
ATOM 1011 N N . SER A 1 136 ? -23.796 1.868 0.663 1.00 85.88 136 SER A N 1
ATOM 1012 C CA . SER A 1 136 ? -23.782 3.216 1.255 1.00 85.88 136 SER A CA 1
ATOM 1013 C C . SER A 1 136 ? -22.921 3.355 2.514 1.00 85.88 136 SER A C 1
ATOM 1015 O O . SER A 1 136 ? -22.783 4.459 3.045 1.00 85.88 136 SER A O 1
ATOM 1017 N N . SER A 1 137 ? -22.365 2.253 3.017 1.00 84.75 137 SER A N 1
ATOM 1018 C CA . SER A 1 137 ? -21.388 2.288 4.098 1.00 84.75 137 SER A CA 1
ATOM 1019 C C . SER A 1 137 ? -20.056 2.897 3.666 1.00 84.75 137 SER A C 1
ATOM 1021 O O . SER A 1 137 ? -19.308 3.345 4.529 1.00 84.75 137 SER A O 1
ATOM 1023 N N . VAL A 1 138 ? -19.745 2.960 2.367 1.00 84.75 138 VAL A N 1
ATOM 1024 C CA . VAL A 1 138 ? -18.502 3.577 1.883 1.00 84.75 138 VAL A CA 1
ATOM 1025 C C . VAL A 1 138 ? -18.700 5.068 1.609 1.00 84.75 138 VAL A C 1
ATOM 1027 O O . VAL A 1 138 ? -19.573 5.477 0.847 1.00 84.75 138 VAL A O 1
ATOM 1030 N N . LEU A 1 139 ? -17.852 5.887 2.220 1.00 86.81 139 LEU A N 1
ATOM 1031 C CA . LEU A 1 139 ? -17.676 7.305 1.955 1.00 86.81 139 LEU A CA 1
ATOM 1032 C C . LEU A 1 139 ? -16.422 7.484 1.101 1.00 86.81 139 LEU A C 1
ATOM 1034 O O . LEU A 1 139 ? -15.297 7.387 1.592 1.00 86.81 139 LEU A O 1
ATOM 1038 N N . TYR A 1 140 ? -16.629 7.743 -0.183 1.00 86.56 140 TYR A N 1
ATOM 1039 C CA . TYR A 1 140 ? -15.560 8.077 -1.120 1.00 86.56 140 TYR A CA 1
ATOM 1040 C C . TYR A 1 140 ? -15.165 9.548 -0.998 1.00 86.56 140 TYR A C 1
ATOM 1042 O O . TYR A 1 140 ? -15.967 10.378 -0.554 1.00 86.56 140 TYR A O 1
ATOM 1050 N N . SER A 1 141 ? -13.935 9.875 -1.393 1.00 86.94 141 SER A N 1
ATOM 1051 C CA . SER A 1 141 ? -13.402 11.244 -1.408 1.00 86.94 141 SER A CA 1
ATOM 1052 C C . SER A 1 141 ? -13.615 11.960 -0.091 1.00 86.94 141 SER A C 1
ATOM 1054 O O . SER A 1 141 ? -14.068 13.104 -0.031 1.00 86.94 141 SER A O 1
ATOM 1056 N N . SER A 1 142 ? -13.328 11.222 0.978 1.00 86.81 142 SER A N 1
ATOM 1057 C CA . SER A 1 142 ? -13.683 11.599 2.330 1.00 86.81 142 SER A CA 1
ATOM 1058 C C . SER A 1 142 ? -12.466 11.593 3.246 1.00 86.81 142 SER A C 1
ATOM 1060 O O . SER A 1 142 ? -11.703 10.633 3.296 1.00 86.81 142 SER A O 1
ATOM 1062 N N . THR A 1 143 ? -12.300 12.674 4.007 1.00 86.31 143 THR A N 1
ATOM 1063 C CA . THR A 1 143 ? -11.183 12.861 4.940 1.00 86.31 143 THR A CA 1
ATOM 1064 C C . THR A 1 143 ? -11.717 12.990 6.358 1.00 86.31 143 THR A C 1
ATOM 1066 O O . THR A 1 143 ? -12.539 13.866 6.637 1.00 86.31 143 THR A O 1
ATOM 1069 N N . MET A 1 144 ? -11.223 12.174 7.287 1.00 87.50 144 MET A N 1
ATOM 1070 C CA . MET A 1 144 ? -11.452 12.404 8.713 1.00 87.50 144 MET A CA 1
ATOM 1071 C C . MET A 1 144 ? -10.739 13.691 9.138 1.00 87.50 144 MET A C 1
ATOM 1073 O O . MET A 1 144 ? -9.530 13.820 8.968 1.00 87.50 144 MET A O 1
ATOM 1077 N N . ILE A 1 145 ? -11.483 14.644 9.695 1.00 90.44 145 ILE A N 1
ATOM 1078 C CA . ILE A 1 145 ? -10.929 15.933 10.134 1.00 90.44 145 ILE A CA 1
ATOM 1079 C C . ILE A 1 145 ? -10.861 16.057 11.655 1.00 90.44 145 ILE A C 1
ATOM 1081 O O . ILE A 1 145 ? -10.058 16.838 12.159 1.00 90.44 145 ILE A O 1
ATOM 1085 N N . GLN A 1 146 ? -11.650 15.260 12.381 1.00 92.06 146 GLN A N 1
ATOM 1086 C CA . GLN A 1 146 ? -11.609 15.190 13.838 1.00 92.06 146 GLN A CA 1
ATOM 1087 C C . GLN A 1 146 ? -12.219 13.878 14.335 1.00 92.06 146 GLN A C 1
ATOM 1089 O O . GLN A 1 146 ? -13.237 13.432 13.807 1.00 92.06 146 GLN A O 1
ATOM 1094 N N . ALA A 1 147 ? -11.655 13.308 15.393 1.00 92.25 147 ALA A N 1
ATOM 1095 C CA . ALA A 1 147 ? -12.278 12.268 16.191 1.00 92.25 147 ALA A CA 1
ATOM 1096 C C . ALA A 1 147 ? -12.256 12.659 17.672 1.00 92.25 147 ALA A C 1
ATOM 1098 O O . ALA A 1 147 ? -11.299 13.244 18.170 1.00 92.25 147 ALA A O 1
ATOM 1099 N N . GLN A 1 148 ? -13.329 12.326 18.376 1.00 92.50 148 GLN A N 1
ATOM 1100 C CA . GLN A 1 148 ? -13.372 12.284 19.831 1.00 92.50 148 GLN A CA 1
ATOM 1101 C C . GLN A 1 148 ? -13.478 10.821 20.213 1.00 92.50 148 GLN A C 1
ATOM 1103 O O . GLN A 1 148 ? -14.462 10.167 19.842 1.00 92.50 148 GLN A O 1
ATOM 1108 N N . ARG A 1 149 ? -12.458 10.328 20.916 1.00 92.31 149 ARG A N 1
ATOM 1109 C CA . ARG A 1 149 ? -12.393 8.941 21.351 1.00 92.31 149 ARG A CA 1
ATOM 1110 C C . ARG A 1 149 ? -12.672 8.829 22.848 1.00 92.31 149 ARG A C 1
ATOM 1112 O O . ARG A 1 149 ? -12.190 9.654 23.615 1.00 92.31 149 ARG A O 1
ATOM 1119 N N . GLN A 1 150 ? -13.518 7.882 23.242 1.00 84.69 150 GLN A N 1
ATOM 1120 C CA . GLN A 1 150 ? -13.947 7.671 24.627 1.00 84.69 150 GLN A CA 1
ATOM 1121 C C . GLN A 1 150 ? -13.942 6.182 24.970 1.00 84.69 150 GLN A C 1
ATOM 1123 O O . GLN A 1 150 ? -14.460 5.359 24.210 1.00 84.69 150 GLN A O 1
ATOM 1128 N N . ASP A 1 151 ? -13.458 5.836 26.160 1.00 84.12 151 ASP A N 1
ATOM 1129 C CA . ASP A 1 151 ? -13.409 4.443 26.627 1.00 84.12 151 ASP A CA 1
ATOM 1130 C C . ASP A 1 151 ? -14.796 3.811 26.805 1.00 84.12 151 ASP A C 1
ATOM 1132 O O . ASP A 1 151 ? -14.960 2.598 26.683 1.00 84.12 151 ASP A O 1
ATOM 1136 N N . ASN A 1 152 ? -15.828 4.635 27.004 1.00 82.00 152 ASN A N 1
ATOM 1137 C CA . ASN A 1 152 ? -17.218 4.192 27.136 1.00 82.00 152 ASN A CA 1
ATOM 1138 C C . ASN A 1 152 ? -17.864 3.715 25.816 1.00 82.00 152 ASN A C 1
ATOM 1140 O O . ASN A 1 152 ? -19.048 3.386 25.806 1.00 82.00 152 ASN A O 1
ATOM 1144 N N . GLY A 1 153 ? -17.131 3.712 24.697 1.00 77.88 153 GLY A N 1
ATOM 1145 C CA . GLY A 1 153 ? -17.661 3.273 23.407 1.00 77.88 153 GLY A CA 1
ATOM 1146 C C . GLY A 1 153 ? -18.547 4.306 22.703 1.00 77.88 153 GLY A C 1
ATOM 1147 O O . GLY A 1 153 ? -19.428 3.927 21.940 1.00 77.88 153 GLY A O 1
ATOM 1148 N N . THR A 1 154 ? -18.350 5.603 22.947 1.00 87.00 154 THR A N 1
ATOM 1149 C CA . THR A 1 154 ? -19.103 6.681 22.277 1.00 87.00 154 THR A CA 1
ATOM 1150 C C . THR A 1 154 ? -18.181 7.530 21.408 1.00 87.00 154 THR A C 1
ATOM 1152 O O . THR A 1 154 ? -17.986 8.724 21.642 1.00 87.00 154 THR A O 1
ATOM 1155 N N . GLN A 1 155 ? -17.600 6.908 20.382 1.00 91.06 155 GLN A N 1
ATOM 1156 C CA . GLN A 1 155 ? -16.699 7.598 19.461 1.00 91.06 155 GLN A CA 1
ATOM 1157 C C . GLN A 1 155 ? -17.498 8.547 18.564 1.00 91.06 155 GLN A C 1
ATOM 1159 O O . GLN A 1 155 ? -18.564 8.183 18.056 1.00 91.06 155 GLN A O 1
ATOM 1164 N N . LYS A 1 156 ? -16.975 9.752 18.325 1.00 91.75 156 LYS A N 1
ATOM 1165 C CA . LYS A 1 156 ? -17.558 10.735 17.395 1.00 91.75 156 LYS A CA 1
ATOM 1166 C C . LYS A 1 156 ? -16.518 11.151 16.368 1.00 91.75 156 LYS A C 1
ATOM 1168 O O . LYS A 1 156 ? -15.504 11.732 16.733 1.00 91.75 156 LYS A O 1
ATOM 1173 N N . ILE A 1 157 ? -16.779 10.881 15.096 1.00 92.19 157 ILE A N 1
ATOM 1174 C CA . ILE A 1 157 ? -15.853 11.129 13.994 1.00 92.19 157 ILE A CA 1
ATOM 1175 C C . ILE A 1 157 ? -16.502 12.121 13.039 1.00 92.19 157 ILE A C 1
ATOM 1177 O O . ILE A 1 157 ? -17.594 11.877 12.530 1.00 92.19 157 ILE A O 1
ATOM 1181 N N . VAL A 1 158 ? -15.834 13.238 12.785 1.00 90.81 158 VAL A N 1
ATOM 1182 C CA . VAL A 1 158 ? -16.242 14.203 11.768 1.00 90.81 158 VAL A CA 1
ATOM 1183 C C . VAL A 1 158 ? -15.442 13.931 10.507 1.00 90.81 158 VAL A C 1
ATOM 1185 O O . VAL A 1 158 ? -14.209 13.988 10.499 1.00 90.81 158 VAL A O 1
ATOM 1188 N N . VAL A 1 159 ? -16.165 13.648 9.432 1.00 88.69 159 VAL A N 1
ATOM 1189 C CA . VAL A 1 159 ? -15.607 13.367 8.114 1.00 88.69 159 VAL A CA 1
ATOM 1190 C C . VAL A 1 159 ? -16.041 14.462 7.155 1.00 88.69 159 VAL A C 1
ATOM 1192 O O . VAL A 1 159 ? -17.227 14.770 7.045 1.00 88.69 159 VAL A O 1
ATOM 1195 N N . ARG A 1 160 ? -15.082 15.053 6.449 1.00 87.88 160 ARG A N 1
ATOM 1196 C CA . ARG A 1 160 ? -15.349 15.922 5.306 1.00 87.88 160 ARG A CA 1
ATOM 1197 C C . ARG A 1 160 ? -15.546 15.051 4.075 1.00 87.88 160 ARG A C 1
ATOM 1199 O O . ARG A 1 160 ? -14.645 14.302 3.730 1.00 87.88 160 ARG A O 1
ATOM 1206 N N . THR A 1 161 ? -16.696 15.182 3.430 1.00 89.81 161 THR A N 1
ATOM 1207 C CA . THR A 1 161 ? -17.072 14.513 2.175 1.00 89.81 161 THR A CA 1
ATOM 1208 C C . THR A 1 161 ? -17.191 15.556 1.052 1.00 89.81 161 THR A C 1
ATOM 1210 O O . THR A 1 161 ? -17.223 16.756 1.356 1.00 89.81 161 THR A O 1
ATOM 1213 N N . PRO A 1 162 ? -17.334 15.158 -0.227 1.00 92.00 162 PRO A N 1
ATOM 1214 C CA . PRO A 1 162 ? -17.482 16.111 -1.333 1.00 92.00 162 PRO A CA 1
ATOM 1215 C C . PRO A 1 162 ? -18.714 17.017 -1.223 1.00 92.00 162 PRO A C 1
ATOM 1217 O O . PRO A 1 162 ? -18.716 18.121 -1.756 1.00 92.00 162 PRO A O 1
ATOM 1220 N N . ILE A 1 163 ? -19.756 16.562 -0.523 1.00 91.88 163 ILE A N 1
ATOM 1221 C CA . ILE A 1 163 ? -21.036 17.274 -0.387 1.00 91.88 163 ILE A CA 1
ATOM 1222 C C . ILE A 1 163 ? -21.217 17.940 0.985 1.00 91.88 163 ILE A C 1
ATOM 1224 O O . ILE A 1 163 ? -22.290 18.459 1.281 1.00 91.88 163 ILE A O 1
ATOM 1228 N N . GLY A 1 164 ? -20.189 17.918 1.839 1.00 90.94 164 GLY A N 1
ATOM 1229 C CA . GLY A 1 164 ? -20.224 18.532 3.166 1.00 90.94 164 GLY A CA 1
ATOM 1230 C C . GLY A 1 164 ? -19.676 17.633 4.268 1.00 90.94 164 GLY A C 1
ATOM 1231 O O . GLY A 1 164 ? -19.025 16.619 4.018 1.00 90.94 164 GLY A O 1
ATOM 1232 N N . HIS A 1 165 ? -19.908 18.015 5.519 1.00 92.62 165 HIS A N 1
ATOM 1233 C CA . HIS A 1 165 ? -19.427 17.259 6.674 1.00 92.62 165 HIS A CA 1
ATOM 1234 C C . HIS A 1 165 ? -20.457 16.226 7.136 1.00 92.62 165 HIS A C 1
ATOM 1236 O O . HIS A 1 165 ? -21.655 16.498 7.171 1.00 92.62 165 HIS A O 1
ATOM 1242 N N . LYS A 1 166 ? -19.976 15.053 7.549 1.00 90.38 166 LYS A N 1
ATOM 1243 C CA . LYS A 1 166 ? -20.776 13.983 8.142 1.00 90.38 166 LYS A CA 1
ATOM 1244 C C . LYS A 1 166 ? -20.233 13.644 9.525 1.00 90.38 166 LYS A C 1
ATOM 1246 O O . LYS A 1 166 ? -19.036 13.415 9.687 1.00 90.38 166 LYS A O 1
ATOM 1251 N N . LEU A 1 167 ? -21.124 13.598 10.514 1.00 91.25 167 LEU A N 1
ATOM 1252 C CA . LEU A 1 167 ? -20.826 13.048 11.833 1.00 91.25 167 LEU A CA 1
ATOM 1253 C C . LEU A 1 167 ? -21.122 11.549 11.825 1.00 91.25 167 LEU A C 1
ATOM 1255 O O . LEU A 1 167 ? -22.240 11.130 11.530 1.00 91.25 167 LEU A O 1
ATOM 1259 N N . ILE A 1 168 ? -20.128 10.756 12.196 1.00 88.69 168 ILE A N 1
ATOM 1260 C CA . ILE A 1 168 ? -20.239 9.320 12.420 1.00 88.69 168 ILE A CA 1
ATOM 1261 C C . ILE A 1 168 ? -20.146 9.085 13.925 1.00 88.69 168 ILE A C 1
ATOM 1263 O O . ILE A 1 168 ? -19.242 9.596 14.587 1.00 88.69 168 ILE A O 1
ATOM 1267 N N . LYS A 1 169 ? -21.085 8.312 14.468 1.00 89.12 169 LYS A N 1
ATOM 1268 C CA . LYS A 1 169 ? -21.026 7.814 15.844 1.00 89.12 169 LYS A CA 1
ATOM 1269 C C . LYS A 1 169 ? -20.728 6.323 15.805 1.00 89.12 169 LYS A C 1
ATOM 1271 O O . LYS A 1 169 ? -21.404 5.599 15.078 1.00 89.12 169 LYS A O 1
ATOM 1276 N N . ALA A 1 170 ? -19.748 5.880 16.579 1.00 86.69 170 ALA A N 1
ATOM 1277 C CA . ALA A 1 170 ? -19.272 4.503 16.564 1.00 86.69 170 ALA A CA 1
ATOM 1278 C C . ALA A 1 170 ? -19.049 3.971 17.978 1.00 86.69 170 ALA A C 1
ATOM 1280 O O . ALA A 1 170 ? -18.731 4.739 18.883 1.00 86.69 170 ALA A O 1
ATOM 1281 N N . LYS A 1 171 ? -19.155 2.646 18.145 1.00 90.00 171 LYS A N 1
ATOM 1282 C CA . LYS A 1 171 ? -18.735 1.978 19.384 1.00 90.00 171 LYS A CA 1
ATOM 1283 C C . LYS A 1 171 ? -17.221 1.826 19.458 1.00 90.00 171 LYS A C 1
ATOM 1285 O O . LYS A 1 171 ? -16.604 2.165 20.467 1.00 90.00 171 LYS A O 1
ATOM 1290 N N . LYS A 1 172 ? -16.634 1.334 18.367 1.00 90.31 172 LYS A N 1
ATOM 1291 C CA . LYS A 1 172 ? -15.203 1.069 18.217 1.00 90.31 172 LYS A CA 1
ATOM 1292 C C . LYS A 1 172 ? -14.701 1.597 16.874 1.00 90.31 172 LYS A C 1
ATOM 1294 O O . LYS A 1 172 ? -15.490 1.785 15.944 1.00 90.31 172 LYS A O 1
ATOM 1299 N N . LEU A 1 173 ? -13.396 1.819 16.789 1.00 91.75 173 LEU A N 1
ATOM 1300 C CA . LEU A 1 173 ? -12.683 2.180 15.567 1.00 91.75 173 LEU A CA 1
ATOM 1301 C C . LEU A 1 173 ? -11.762 1.032 15.159 1.00 91.75 173 LEU A C 1
ATOM 1303 O O . LEU A 1 173 ? -11.045 0.510 16.005 1.00 91.75 173 LEU A O 1
ATOM 1307 N N . LEU A 1 174 ? -11.744 0.684 13.875 1.00 92.69 174 LEU A N 1
ATOM 1308 C CA . LEU A 1 174 ? -10.689 -0.115 13.265 1.00 92.69 174 LEU A CA 1
ATOM 1309 C C . LEU A 1 174 ? -9.890 0.782 12.316 1.00 92.69 174 LEU A C 1
ATOM 1311 O O . LEU A 1 174 ? -10.398 1.247 11.291 1.00 92.69 174 LEU A O 1
ATOM 1315 N N . ILE A 1 175 ? -8.638 1.046 12.677 1.00 91.12 175 ILE A N 1
ATOM 1316 C CA . ILE A 1 175 ? -7.727 1.892 11.910 1.00 91.12 175 ILE A CA 1
ATOM 1317 C C . ILE A 1 175 ? -6.823 1.005 11.061 1.00 91.12 175 ILE A C 1
ATOM 1319 O O . ILE A 1 175 ? -6.114 0.153 11.596 1.00 91.12 175 ILE A O 1
ATOM 1323 N N . THR A 1 176 ? -6.826 1.219 9.743 1.00 89.12 176 THR A N 1
ATOM 1324 C CA . THR A 1 176 ? -5.971 0.458 8.811 1.00 89.12 176 THR A CA 1
ATOM 1325 C C . THR A 1 176 ? -5.086 1.357 7.945 1.00 89.12 176 THR A C 1
ATOM 1327 O O . THR A 1 176 ? -4.477 0.898 6.978 1.00 89.12 176 THR A O 1
ATOM 1330 N N . ILE A 1 177 ? -5.054 2.654 8.258 1.00 86.75 177 ILE A N 1
ATOM 1331 C CA . ILE A 1 177 ? -4.199 3.637 7.591 1.00 86.75 177 ILE A CA 1
ATOM 1332 C C . ILE A 1 177 ? -2.787 3.563 8.186 1.00 86.75 177 ILE A C 1
ATOM 1334 O O . ILE A 1 177 ? -2.650 3.201 9.358 1.00 86.75 177 ILE A O 1
ATOM 1338 N N . PRO A 1 178 ? -1.735 3.948 7.444 1.00 89.31 178 PRO A N 1
ATOM 1339 C CA . PRO A 1 178 ? -0.394 3.987 8.008 1.00 89.31 178 PRO A CA 1
ATOM 1340 C C . PRO A 1 178 ? -0.327 4.932 9.221 1.00 89.31 178 PRO A C 1
ATOM 1342 O O . PRO A 1 178 ? -0.685 6.111 9.078 1.00 89.31 178 PRO A O 1
ATOM 1345 N N . PRO A 1 179 ? 0.128 4.455 10.396 1.00 93.12 179 PRO A N 1
ATOM 1346 C CA . PRO A 1 179 ? 0.081 5.197 11.654 1.00 93.12 179 PRO A CA 1
ATOM 1347 C C . PRO A 1 179 ? 1.226 6.216 11.793 1.00 93.12 179 PRO A C 1
ATOM 1349 O O . PRO A 1 179 ? 1.955 6.220 12.778 1.00 93.12 179 PRO A O 1
ATOM 1352 N N . ILE A 1 180 ? 1.399 7.089 10.799 1.00 92.12 180 ILE A N 1
ATOM 1353 C CA . ILE A 1 180 ? 2.310 8.241 10.883 1.00 92.12 180 ILE A CA 1
ATOM 1354 C C . ILE A 1 180 ? 1.589 9.441 11.508 1.00 92.12 180 ILE A C 1
ATOM 1356 O O . ILE A 1 180 ? 0.394 9.638 11.280 1.00 92.12 180 ILE A O 1
ATOM 1360 N N . LEU A 1 181 ? 2.307 10.271 12.270 1.00 93.56 181 LEU A N 1
ATOM 1361 C CA . LEU A 1 181 ? 1.700 11.347 13.071 1.00 93.56 181 LEU A CA 1
ATOM 1362 C C . LEU A 1 181 ? 0.796 12.294 12.266 1.00 93.56 181 LEU A C 1
ATOM 1364 O O . LEU A 1 181 ? -0.260 12.688 12.758 1.00 93.56 181 LEU A O 1
ATOM 1368 N N . ASP A 1 182 ? 1.159 12.612 11.023 1.00 89.06 182 ASP A N 1
ATOM 1369 C CA . ASP A 1 182 ? 0.345 13.471 10.157 1.00 89.06 182 ASP A CA 1
ATOM 1370 C C . ASP A 1 182 ? -1.023 12.859 9.831 1.00 89.06 182 ASP A C 1
ATOM 1372 O O . ASP A 1 182 ? -2.041 13.552 9.909 1.00 89.06 182 ASP A O 1
ATOM 1376 N N . ASN A 1 183 ? -1.062 11.554 9.539 1.00 90.00 183 ASN A N 1
ATOM 1377 C CA . ASN A 1 183 ? -2.302 10.816 9.283 1.00 90.00 183 ASN A CA 1
ATOM 1378 C C . ASN A 1 183 ? -3.166 10.707 10.543 1.00 90.00 183 ASN A C 1
ATOM 1380 O O . ASN A 1 183 ? -4.394 10.697 10.466 1.00 90.00 183 ASN A O 1
ATOM 1384 N N . LEU A 1 184 ? -2.522 10.617 11.708 1.00 93.31 184 LEU A N 1
ATOM 1385 C CA . LEU A 1 184 ? -3.186 10.396 12.988 1.00 93.31 184 LEU A CA 1
ATOM 1386 C C . LEU A 1 184 ? -3.587 11.686 13.704 1.00 93.31 184 LEU A C 1
ATOM 1388 O O . LEU A 1 184 ? -4.337 11.626 14.677 1.00 93.31 184 LEU A O 1
ATOM 1392 N N . ARG A 1 185 ? -3.153 12.859 13.225 1.00 91.19 185 ARG A N 1
ATOM 1393 C CA . ARG A 1 185 ? -3.485 14.161 13.827 1.00 91.19 185 ARG A CA 1
ATOM 1394 C C . ARG A 1 185 ? -4.980 14.321 14.153 1.00 91.19 185 ARG A C 1
ATOM 1396 O O . ARG A 1 185 ? -5.274 14.781 15.257 1.00 91.19 185 ARG A O 1
ATOM 1403 N N . PRO A 1 186 ? -5.935 13.928 13.283 1.00 91.88 186 PRO A N 1
ATOM 1404 C CA . PRO A 1 186 ? -7.356 14.063 13.590 1.00 91.88 186 PRO A CA 1
ATOM 1405 C C . PRO A 1 186 ? -7.850 13.166 14.733 1.00 91.88 186 PRO A C 1
ATOM 1407 O O . PRO A 1 186 ? -8.898 13.465 15.294 1.00 91.88 186 PRO A O 1
ATOM 1410 N N . LEU A 1 187 ? -7.137 12.086 15.083 1.00 92.19 187 LEU A N 1
ATOM 1411 C CA . LEU A 1 187 ? -7.563 11.136 16.120 1.00 92.19 187 LEU A CA 1
ATOM 1412 C C . LEU A 1 187 ? -7.424 11.670 17.548 1.00 92.19 187 LEU A C 1
ATOM 1414 O O . LEU A 1 187 ? -8.000 11.078 18.460 1.00 92.19 187 LEU A O 1
ATOM 1418 N N . GLY A 1 188 ? -6.666 12.754 17.743 1.00 90.25 188 GLY A N 1
ATOM 1419 C CA . GLY A 1 188 ? -6.355 13.259 19.077 1.00 90.25 188 GLY A CA 1
ATOM 1420 C C . GLY A 1 188 ? -5.590 12.212 19.884 1.00 90.25 188 GLY A C 1
ATOM 1421 O O . GLY A 1 188 ? -6.126 11.670 20.846 1.00 90.25 188 GLY A O 1
ATOM 1422 N N . LEU A 1 189 ? -4.377 11.878 19.433 1.00 94.56 189 LEU A N 1
ATOM 1423 C CA . LEU A 1 189 ? -3.513 10.921 20.126 1.00 94.56 189 LEU A CA 1
ATOM 1424 C C . LEU A 1 189 ? -3.164 11.408 21.535 1.00 94.56 189 LEU A C 1
ATOM 1426 O O . LEU A 1 189 ? -2.806 12.586 21.692 1.00 94.56 189 LEU A O 1
ATOM 1430 N N . ASP A 1 190 ? -3.209 10.500 22.507 1.00 94.69 190 ASP A N 1
ATOM 1431 C CA . ASP A 1 190 ? -2.643 10.746 23.833 1.00 94.69 190 ASP A CA 1
ATOM 1432 C C . ASP A 1 190 ? -1.100 10.698 23.811 1.00 94.69 190 ASP A C 1
ATOM 1434 O O . ASP A 1 190 ? -0.472 10.627 22.748 1.00 94.69 190 ASP A O 1
ATOM 1438 N N . GLU A 1 191 ? -0.476 10.836 24.981 1.00 95.75 191 GLU A N 1
ATOM 1439 C CA . GLU A 1 191 ? 0.984 10.816 25.111 1.00 95.75 191 GLU A CA 1
ATOM 1440 C C . GLU A 1 191 ? 1.568 9.437 24.772 1.00 95.75 191 GLU A C 1
ATOM 1442 O O . GLU A 1 191 ? 2.510 9.355 23.990 1.00 95.75 191 GLU A O 1
ATOM 1447 N N . CYS A 1 192 ? 0.945 8.351 25.241 1.00 95.06 192 CYS A N 1
ATOM 1448 C CA . CYS A 1 192 ? 1.421 6.987 25.011 1.00 95.06 192 CYS A CA 1
ATOM 1449 C C . CYS A 1 192 ? 1.375 6.607 23.523 1.00 95.06 192 CYS A C 1
ATOM 1451 O O . CYS A 1 192 ? 2.359 6.122 22.961 1.00 95.06 192 CYS A O 1
ATOM 1453 N N . GLU A 1 193 ? 0.258 6.882 22.850 1.00 97.38 193 GLU A N 1
ATOM 1454 C CA . GLU A 1 193 ? 0.115 6.653 21.414 1.00 97.38 193 GLU A CA 1
ATOM 1455 C C . 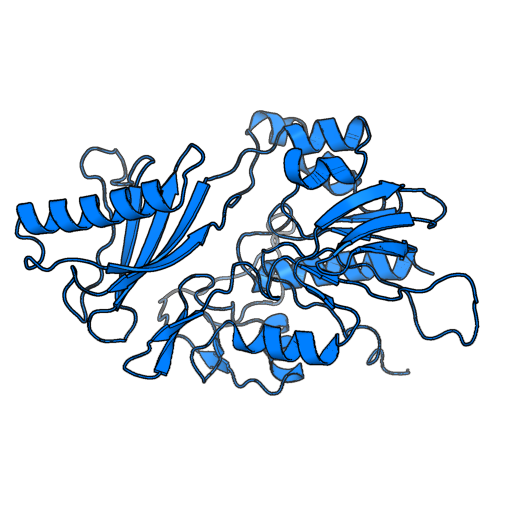GLU A 1 193 ? 1.124 7.484 20.616 1.00 97.38 193 GLU A C 1
ATOM 1457 O O . GLU A 1 193 ? 1.711 6.999 19.648 1.00 97.38 193 GLU A O 1
ATOM 1462 N N . ARG A 1 194 ? 1.349 8.743 21.009 1.00 97.81 194 ARG A N 1
ATOM 1463 C CA . ARG A 1 194 ? 2.310 9.628 20.341 1.00 97.81 194 ARG A CA 1
ATOM 1464 C C . ARG A 1 194 ? 3.746 9.148 20.517 1.00 97.81 194 ARG A C 1
ATOM 1466 O O . ARG A 1 194 ? 4.499 9.172 19.542 1.00 97.81 194 ARG A O 1
ATOM 1473 N N . ASP A 1 195 ? 4.110 8.692 21.709 1.00 97.62 195 ASP A N 1
ATOM 1474 C CA . ASP A 1 195 ? 5.442 8.167 22.008 1.00 97.62 195 ASP A CA 1
ATOM 1475 C C . ASP A 1 195 ? 5.749 6.925 21.176 1.00 97.62 195 ASP A C 1
ATOM 1477 O O . ASP A 1 195 ? 6.847 6.795 20.634 1.00 97.62 195 ASP A O 1
ATOM 1481 N N . VAL A 1 196 ? 4.766 6.045 20.983 1.00 98.19 196 VAL A N 1
ATOM 1482 C CA . VAL A 1 196 ? 4.907 4.902 20.076 1.00 98.19 196 VAL A CA 1
ATOM 1483 C C . VAL A 1 196 ? 4.971 5.385 18.623 1.00 98.19 196 VAL A C 1
ATOM 1485 O O . VAL A 1 196 ? 5.969 5.181 17.935 1.00 98.19 196 VAL A O 1
ATOM 1488 N N . PHE A 1 197 ? 3.945 6.075 18.122 1.00 97.94 197 PHE A N 1
ATOM 1489 C CA . PHE A 1 197 ? 3.834 6.379 16.690 1.00 97.94 197 PHE A CA 1
ATOM 1490 C C . PHE A 1 197 ? 4.870 7.386 16.164 1.00 97.94 197 PHE A C 1
ATOM 1492 O O . PHE A 1 197 ? 5.110 7.443 14.957 1.00 97.94 197 PHE A O 1
ATOM 1499 N N . SER A 1 198 ? 5.523 8.158 17.033 1.00 97.50 198 SER A N 1
ATOM 1500 C CA . SER A 1 198 ? 6.613 9.063 16.640 1.00 97.50 198 SER A CA 1
ATOM 1501 C C . SER A 1 198 ? 7.908 8.343 16.247 1.00 97.50 198 SER A C 1
ATOM 1503 O O . SER A 1 198 ? 8.752 8.938 15.578 1.00 97.50 198 SER A O 1
ATOM 1505 N N . GLN A 1 199 ? 8.067 7.068 16.616 1.00 97.81 199 GLN A N 1
ATOM 1506 C CA . GLN A 1 199 ? 9.295 6.304 16.365 1.00 97.81 199 GLN A CA 1
ATOM 1507 C C . GLN A 1 199 ? 9.366 5.707 14.955 1.00 97.81 199 GLN A C 1
ATOM 1509 O O . GLN A 1 199 ? 10.420 5.203 14.554 1.00 97.81 199 GLN A O 1
ATOM 1514 N N . TRP A 1 200 ? 8.264 5.746 14.198 1.00 95.12 200 TRP A N 1
ATOM 1515 C CA . TRP A 1 200 ? 8.200 5.153 12.870 1.00 95.12 200 TRP A CA 1
ATOM 1516 C C . TRP A 1 200 ? 9.199 5.775 11.896 1.00 95.12 200 TRP A C 1
ATOM 1518 O O . TRP A 1 200 ? 9.236 6.981 11.662 1.00 95.12 200 TRP A O 1
ATOM 1528 N N . GLN A 1 201 ? 9.942 4.896 11.241 1.00 93.56 201 GLN A N 1
ATOM 1529 C CA . GLN A 1 201 ? 10.693 5.151 10.026 1.00 93.56 201 GLN A CA 1
ATOM 1530 C C . GLN A 1 201 ? 10.013 4.406 8.879 1.00 93.56 201 GLN A C 1
ATOM 1532 O O . GLN A 1 201 ? 9.440 3.333 9.068 1.00 93.56 201 GLN A O 1
ATOM 1537 N N . TYR A 1 202 ? 10.096 4.952 7.675 1.00 91.12 202 TYR A N 1
ATOM 1538 C CA . TYR A 1 202 ? 9.500 4.335 6.498 1.00 91.12 202 TYR A CA 1
ATOM 1539 C C . TYR A 1 202 ? 10.305 4.645 5.245 1.00 91.12 202 TYR A C 1
ATOM 1541 O O . TYR A 1 202 ? 11.233 5.456 5.246 1.00 91.12 202 TYR A O 1
ATOM 1549 N N . THR A 1 203 ? 9.955 3.956 4.169 1.00 88.75 203 THR A N 1
ATOM 1550 C CA . THR A 1 203 ? 10.515 4.168 2.840 1.00 88.75 203 THR A CA 1
ATOM 1551 C C . THR A 1 203 ? 9.516 4.940 1.983 1.00 88.75 203 THR A C 1
ATOM 1553 O O . THR A 1 203 ? 8.312 4.686 2.041 1.00 88.75 203 THR A O 1
ATOM 1556 N N . THR A 1 204 ? 10.014 5.894 1.191 1.00 92.19 204 THR A N 1
ATOM 1557 C CA . THR A 1 204 ? 9.210 6.552 0.154 1.00 92.19 204 THR A CA 1
ATOM 1558 C C . THR A 1 204 ? 9.249 5.692 -1.100 1.00 92.19 204 THR A C 1
ATOM 1560 O O . THR A 1 204 ? 10.331 5.346 -1.579 1.00 92.19 204 THR A O 1
ATOM 1563 N N . TYR A 1 205 ? 8.077 5.327 -1.608 1.00 88.38 205 TYR A N 1
ATOM 1564 C CA . TYR A 1 205 ? 7.931 4.319 -2.648 1.00 88.38 205 TYR A CA 1
ATOM 1565 C C . TYR A 1 205 ? 6.837 4.700 -3.636 1.00 88.38 205 TYR A C 1
ATOM 1567 O O . TYR A 1 205 ? 5.720 5.051 -3.249 1.00 88.38 205 TYR A O 1
ATOM 1575 N N . PHE A 1 206 ? 7.163 4.613 -4.922 1.00 94.44 206 PHE A N 1
ATOM 1576 C CA . PHE A 1 206 ? 6.198 4.786 -6.002 1.00 94.44 206 PHE A CA 1
ATOM 1577 C C . PHE A 1 206 ? 6.275 3.605 -6.948 1.00 94.44 206 PHE A C 1
ATOM 1579 O O . PHE A 1 206 ? 7.365 3.115 -7.252 1.00 94.44 206 PHE A O 1
ATOM 1586 N N . CYS A 1 207 ? 5.117 3.226 -7.464 1.00 94.38 207 CYS A N 1
ATOM 1587 C CA . CYS A 1 207 ? 4.977 2.255 -8.529 1.00 94.38 207 CYS A CA 1
ATOM 1588 C C . CYS A 1 207 ? 4.298 2.899 -9.737 1.00 94.38 207 CYS A C 1
ATOM 1590 O O . CYS A 1 207 ? 3.578 3.897 -9.613 1.00 94.38 207 CYS A O 1
ATOM 1592 N N . GLY A 1 208 ? 4.520 2.341 -10.919 1.00 96.38 208 GLY A N 1
ATOM 1593 C CA . GLY A 1 208 ? 3.895 2.867 -12.118 1.00 96.38 208 GLY A CA 1
ATOM 1594 C C . GLY A 1 208 ? 4.067 1.997 -13.344 1.00 96.38 208 GLY A C 1
ATOM 1595 O O . GLY A 1 208 ? 4.686 0.933 -13.308 1.00 96.38 208 GLY A O 1
ATOM 1596 N N . VAL A 1 209 ? 3.501 2.494 -14.437 1.00 98.00 209 VAL A N 1
ATOM 1597 C CA . VAL A 1 209 ? 3.579 1.903 -15.768 1.00 98.00 209 VAL A CA 1
ATOM 1598 C C . VAL A 1 209 ? 4.223 2.919 -16.698 1.00 98.00 209 VAL A C 1
ATOM 1600 O O . VAL A 1 209 ? 3.818 4.082 -16.745 1.00 98.00 209 VAL A O 1
ATOM 1603 N N . VAL A 1 210 ? 5.236 2.480 -17.432 1.00 97.06 210 VAL A N 1
ATOM 1604 C CA . VAL A 1 210 ? 5.872 3.244 -18.501 1.00 97.06 210 VAL A CA 1
ATOM 1605 C C . VAL A 1 210 ? 5.588 2.566 -19.833 1.00 97.06 210 VAL A C 1
ATOM 1607 O O . VAL A 1 210 ? 5.663 1.342 -19.942 1.00 97.06 210 VAL A O 1
ATOM 1610 N N . ARG A 1 211 ? 5.262 3.375 -20.838 1.00 95.44 211 ARG A N 1
ATOM 1611 C CA . ARG A 1 211 ? 5.172 2.960 -22.232 1.00 95.44 211 ARG A CA 1
ATOM 1612 C C . ARG A 1 211 ? 6.382 3.428 -23.011 1.00 95.44 211 ARG A C 1
ATOM 1614 O O . ARG A 1 211 ? 6.813 4.575 -22.851 1.00 95.44 211 ARG A O 1
ATOM 1621 N N . ASN A 1 212 ? 6.842 2.583 -23.928 1.00 92.38 212 ASN A N 1
ATOM 1622 C CA . ASN A 1 212 ? 8.031 2.795 -24.742 1.00 92.38 212 ASN A CA 1
ATOM 1623 C C . ASN A 1 212 ? 9.282 2.972 -23.867 1.00 92.38 212 ASN A C 1
ATOM 1625 O O . ASN A 1 212 ? 9.257 2.871 -22.641 1.00 92.38 212 ASN A O 1
ATOM 1629 N N . GLY A 1 213 ? 10.422 3.226 -24.497 1.00 83.88 213 GLY A N 1
ATOM 1630 C CA . GLY A 1 213 ? 11.691 3.371 -23.799 1.00 83.88 213 GLY A CA 1
ATOM 1631 C C . GLY A 1 213 ? 12.391 2.039 -23.575 1.00 83.88 213 GLY A C 1
ATOM 1632 O O . GLY A 1 213 ? 13.609 2.025 -23.590 1.00 83.88 213 GLY A O 1
ATOM 1633 N N . ILE A 1 214 ? 11.676 0.919 -23.440 1.00 86.56 214 ILE A N 1
ATOM 1634 C CA . ILE A 1 214 ? 12.265 -0.406 -23.208 1.00 86.56 214 ILE A CA 1
ATOM 1635 C C . ILE A 1 214 ? 11.673 -1.404 -24.202 1.00 86.56 214 ILE A C 1
ATOM 1637 O O . ILE A 1 214 ? 10.495 -1.346 -24.543 1.00 86.56 214 ILE A O 1
ATOM 1641 N N . ARG A 1 215 ? 12.508 -2.320 -24.702 1.00 82.81 215 ARG A N 1
ATOM 1642 C CA . ARG A 1 215 ? 12.088 -3.335 -25.673 1.00 82.81 215 ARG A CA 1
ATOM 1643 C C . ARG A 1 215 ? 11.037 -4.269 -25.058 1.00 82.81 215 ARG A C 1
ATOM 1645 O O . ARG A 1 215 ? 11.197 -4.720 -23.924 1.00 82.81 215 ARG A O 1
ATOM 1652 N N . ALA A 1 216 ? 10.007 -4.616 -25.830 1.00 83.06 216 ALA A N 1
ATOM 1653 C CA . ALA A 1 216 ? 9.073 -5.678 -25.460 1.00 83.06 216 ALA A CA 1
ATOM 165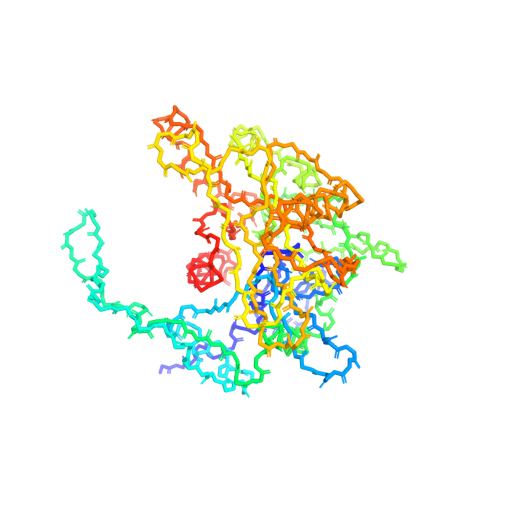4 C C . ALA A 1 216 ? 9.814 -6.993 -25.139 1.00 83.06 216 ALA A C 1
ATOM 1656 O O . ALA A 1 216 ? 10.863 -7.282 -25.725 1.00 83.06 216 ALA A O 1
ATOM 1657 N N . ASN A 1 217 ? 9.258 -7.790 -24.220 1.00 81.56 217 ASN A N 1
ATOM 1658 C CA . ASN A 1 217 ? 9.831 -9.051 -23.722 1.00 81.56 217 ASN A CA 1
ATOM 1659 C C . ASN A 1 217 ? 11.201 -8.926 -23.024 1.00 81.56 217 ASN A C 1
ATOM 1661 O O . ASN A 1 217 ? 11.888 -9.930 -22.844 1.00 81.56 217 ASN A O 1
ATOM 1665 N N . VAL A 1 218 ? 11.614 -7.720 -22.625 1.00 84.75 218 VAL A N 1
ATOM 1666 C CA . VAL A 1 218 ? 12.832 -7.492 -21.835 1.00 84.75 218 VAL A CA 1
ATOM 1667 C C . VAL A 1 218 ? 12.445 -6.876 -20.500 1.00 84.75 218 VAL A C 1
ATOM 1669 O O . VAL A 1 218 ? 11.772 -5.852 -20.487 1.00 84.75 218 VAL A O 1
ATOM 1672 N N . SER A 1 219 ? 12.903 -7.463 -19.396 1.00 86.50 219 SER A N 1
ATOM 1673 C CA . SER A 1 219 ? 12.866 -6.832 -18.072 1.00 86.50 219 SER A CA 1
ATOM 1674 C C . SER A 1 219 ? 14.263 -6.354 -17.689 1.00 86.50 219 SER A C 1
ATOM 1676 O O . SER A 1 219 ? 15.258 -6.993 -18.037 1.00 86.50 219 SER A O 1
ATOM 1678 N N . VAL A 1 220 ? 14.342 -5.242 -16.964 1.00 86.44 220 VAL A N 1
ATOM 1679 C CA . VAL A 1 220 ? 15.599 -4.676 -16.464 1.00 86.44 220 VAL A CA 1
ATOM 1680 C C . VAL A 1 220 ? 15.537 -4.590 -14.948 1.00 86.44 220 VAL A C 1
ATOM 1682 O O . VAL A 1 220 ? 14.650 -3.938 -14.411 1.00 86.44 220 VAL A O 1
ATOM 1685 N N . THR A 1 221 ? 16.511 -5.175 -14.260 1.00 86.12 221 THR A N 1
ATOM 1686 C CA . THR A 1 221 ? 16.659 -5.055 -12.803 1.00 86.12 221 THR A CA 1
ATOM 1687 C C . THR A 1 221 ? 17.863 -4.185 -12.491 1.00 86.12 221 THR A C 1
ATOM 1689 O O . THR A 1 221 ? 18.932 -4.369 -13.073 1.00 86.12 221 THR A O 1
ATOM 1692 N N . ASN A 1 222 ? 17.702 -3.232 -11.577 1.00 84.75 222 ASN A N 1
ATOM 1693 C CA . ASN A 1 222 ? 18.790 -2.350 -11.191 1.00 84.75 222 ASN A CA 1
ATOM 1694 C C . ASN A 1 222 ? 19.763 -3.056 -10.239 1.00 84.75 222 ASN A C 1
ATOM 1696 O O . ASN A 1 222 ? 19.368 -3.614 -9.216 1.00 84.75 222 ASN A O 1
ATOM 1700 N N . THR A 1 223 ? 21.049 -2.980 -10.566 1.00 83.94 223 THR A N 1
ATOM 1701 C CA . THR A 1 223 ? 22.155 -3.505 -9.763 1.00 83.94 223 THR A CA 1
ATOM 1702 C C . THR A 1 223 ? 23.274 -2.474 -9.720 1.00 83.94 223 THR A C 1
ATOM 1704 O O . THR A 1 223 ? 23.613 -1.890 -10.749 1.00 83.94 223 THR A O 1
ATOM 1707 N N . ALA A 1 224 ? 23.888 -2.273 -8.555 1.00 79.31 224 ALA A N 1
ATOM 1708 C CA . ALA A 1 224 ? 24.917 -1.253 -8.363 1.00 79.31 224 ALA A CA 1
ATOM 1709 C C . ALA A 1 224 ? 26.300 -1.878 -8.148 1.00 79.31 224 ALA A C 1
ATOM 1711 O O . ALA A 1 224 ? 26.687 -2.141 -7.012 1.00 79.31 224 ALA A O 1
ATOM 1712 N N . ALA A 1 225 ? 27.063 -2.049 -9.232 1.00 74.94 225 ALA A N 1
ATOM 1713 C CA . ALA A 1 225 ? 28.376 -2.713 -9.239 1.00 74.94 225 ALA A CA 1
ATOM 1714 C C . ALA A 1 225 ? 29.416 -2.130 -8.254 1.00 74.94 225 ALA A C 1
ATOM 1716 O O . ALA A 1 225 ? 30.370 -2.805 -7.886 1.00 74.94 225 ALA A O 1
ATOM 1717 N N . ASN A 1 226 ? 29.226 -0.885 -7.804 1.00 79.50 226 ASN A N 1
ATOM 1718 C CA . ASN A 1 226 ? 30.132 -0.190 -6.883 1.00 79.50 226 ASN A CA 1
ATOM 1719 C C . ASN A 1 226 ? 29.711 -0.313 -5.405 1.00 79.50 226 ASN A C 1
ATOM 1721 O O . ASN A 1 226 ? 30.103 0.508 -4.578 1.00 79.50 226 ASN A O 1
ATOM 1725 N N . THR A 1 227 ? 28.889 -1.306 -5.061 1.00 79.12 227 THR A N 1
ATOM 1726 C CA . THR A 1 227 ? 28.452 -1.584 -3.684 1.00 79.12 227 THR A CA 1
ATOM 1727 C C . THR A 1 227 ? 28.792 -3.022 -3.305 1.00 79.12 227 THR A C 1
ATOM 1729 O O . THR A 1 227 ? 28.792 -3.905 -4.156 1.00 79.12 227 THR A O 1
ATOM 1732 N N . THR A 1 228 ? 29.045 -3.284 -2.020 1.00 78.81 228 THR A N 1
ATOM 1733 C CA . THR A 1 228 ? 29.534 -4.588 -1.527 1.00 78.81 228 THR A CA 1
ATOM 1734 C C . THR A 1 228 ? 28.671 -5.783 -1.942 1.00 78.81 228 THR A C 1
ATOM 1736 O O . THR A 1 228 ? 29.193 -6.877 -2.126 1.00 78.81 228 THR A O 1
ATOM 1739 N N . LEU A 1 229 ? 27.356 -5.587 -2.086 1.00 80.88 229 LEU A N 1
ATOM 1740 C CA . LEU A 1 229 ? 26.395 -6.640 -2.439 1.00 80.88 229 LEU A CA 1
ATOM 1741 C C . LEU A 1 229 ? 25.722 -6.411 -3.800 1.00 80.88 229 LEU A C 1
ATOM 1743 O O . LEU A 1 229 ? 24.741 -7.076 -4.114 1.00 80.88 229 LEU A O 1
ATOM 1747 N N . ASN A 1 230 ? 26.221 -5.467 -4.602 1.00 80.00 230 ASN A N 1
ATOM 1748 C CA . ASN A 1 230 ? 25.595 -5.025 -5.851 1.00 80.00 230 ASN A CA 1
ATOM 1749 C C . ASN A 1 230 ? 24.166 -4.460 -5.696 1.00 80.00 230 ASN A C 1
ATOM 1751 O O . ASN A 1 230 ? 23.388 -4.455 -6.653 1.00 80.00 230 ASN A O 1
ATOM 1755 N N . ILE A 1 231 ? 23.823 -3.953 -4.508 1.00 77.88 231 ILE A N 1
ATOM 1756 C CA . ILE A 1 231 ? 22.498 -3.419 -4.174 1.00 77.88 231 ILE A CA 1
ATOM 1757 C C . ILE A 1 231 ? 22.501 -1.889 -4.328 1.00 77.88 231 ILE A C 1
ATOM 1759 O O . ILE A 1 231 ? 23.318 -1.219 -3.692 1.00 77.88 231 ILE A O 1
ATOM 1763 N N . PRO A 1 232 ? 21.589 -1.308 -5.128 1.00 83.25 232 PRO A N 1
ATOM 1764 C CA . PRO A 1 232 ? 21.453 0.141 -5.253 1.00 83.25 232 PRO A CA 1
ATOM 1765 C C . PRO A 1 232 ? 21.166 0.858 -3.925 1.00 83.25 232 PRO A C 1
ATOM 1767 O O . PRO A 1 232 ? 20.440 0.361 -3.064 1.00 83.25 232 PRO A O 1
ATOM 1770 N N . ILE A 1 233 ? 21.705 2.071 -3.783 1.00 87.06 233 ILE A N 1
ATOM 1771 C CA . ILE A 1 233 ? 21.448 2.966 -2.647 1.00 87.06 233 ILE A CA 1
ATOM 1772 C C . ILE A 1 233 ? 20.442 4.028 -3.093 1.00 87.06 233 ILE A C 1
ATOM 1774 O O . ILE A 1 233 ? 20.572 4.581 -4.182 1.00 87.06 233 ILE A O 1
ATOM 1778 N N . ALA A 1 234 ? 19.428 4.301 -2.268 1.00 90.25 234 ALA A N 1
ATOM 1779 C CA . ALA A 1 234 ? 18.384 5.278 -2.584 1.00 90.25 234 ALA A CA 1
ATOM 1780 C C . ALA A 1 234 ? 18.968 6.682 -2.867 1.00 90.25 234 ALA A C 1
ATOM 1782 O O . ALA A 1 234 ? 19.838 7.130 -2.115 1.00 90.25 234 ALA A O 1
ATOM 1783 N N . PRO A 1 235 ? 18.461 7.404 -3.889 1.00 94.31 235 PRO A N 1
ATOM 1784 C CA . PRO A 1 235 ? 17.309 7.049 -4.720 1.00 94.31 235 PRO A CA 1
ATOM 1785 C C . PRO A 1 235 ? 17.648 6.111 -5.890 1.00 94.31 235 PRO A C 1
ATOM 1787 O O . PRO A 1 235 ? 18.665 6.282 -6.557 1.00 94.31 235 PRO A O 1
ATOM 1790 N N . TYR A 1 236 ? 16.763 5.157 -6.188 1.00 92.94 236 TYR A N 1
ATOM 1791 C CA . TYR A 1 236 ? 16.903 4.271 -7.350 1.00 92.94 236 TYR A CA 1
ATOM 1792 C C . TYR A 1 236 ? 15.551 3.787 -7.882 1.00 92.94 236 TYR A C 1
ATOM 1794 O O . TYR A 1 236 ? 14.564 3.693 -7.151 1.00 92.94 236 TYR A O 1
ATOM 1802 N N . VAL A 1 237 ? 15.517 3.468 -9.178 1.00 94.12 237 VAL A N 1
ATOM 1803 C CA . VAL A 1 237 ? 14.477 2.616 -9.769 1.00 94.12 237 VAL A CA 1
ATOM 1804 C C . VAL A 1 237 ? 14.862 1.172 -9.466 1.00 94.12 237 VAL A C 1
ATOM 1806 O O . VAL A 1 237 ? 16.006 0.802 -9.709 1.00 94.12 237 VAL A O 1
ATOM 1809 N N . VAL A 1 238 ? 13.957 0.370 -8.913 1.00 88.38 238 VAL A N 1
ATOM 1810 C CA . VAL A 1 238 ? 14.218 -1.039 -8.576 1.00 88.38 238 VAL A CA 1
ATOM 1811 C C . VAL A 1 238 ? 14.358 -1.859 -9.856 1.00 88.38 238 VAL A C 1
ATOM 1813 O O . VAL A 1 238 ? 15.320 -2.605 -10.029 1.00 88.38 238 VAL A O 1
ATOM 1816 N N . ASN A 1 239 ? 13.401 -1.699 -10.766 1.00 86.88 239 ASN A N 1
ATOM 1817 C CA . ASN A 1 239 ? 13.289 -2.491 -11.977 1.00 86.88 239 ASN A CA 1
ATOM 1818 C C . ASN A 1 239 ? 12.352 -1.827 -12.997 1.00 86.88 239 ASN A C 1
ATOM 1820 O O . ASN A 1 239 ? 11.599 -0.906 -12.673 1.00 86.88 239 ASN A O 1
ATOM 1824 N N . PHE A 1 240 ? 12.394 -2.365 -14.211 1.00 91.56 240 PHE A N 1
ATOM 1825 C CA . PHE A 1 240 ? 11.413 -2.209 -15.269 1.00 91.56 240 PHE A CA 1
ATOM 1826 C C . PHE A 1 240 ? 11.006 -3.604 -15.750 1.00 91.56 240 PHE A C 1
ATOM 1828 O O . PHE A 1 240 ? 11.701 -4.204 -16.570 1.00 91.56 240 PHE A O 1
ATOM 1835 N N . ASP A 1 241 ? 9.902 -4.138 -15.238 1.00 88.69 241 ASP A N 1
ATOM 1836 C CA . ASP A 1 241 ? 9.435 -5.480 -15.588 1.00 88.69 241 ASP A CA 1
ATOM 1837 C C . ASP A 1 241 ? 8.493 -5.435 -16.778 1.00 88.69 241 ASP A C 1
ATOM 1839 O O . ASP A 1 241 ? 7.518 -4.680 -16.771 1.00 88.69 241 ASP A O 1
ATOM 1843 N N . TYR A 1 242 ? 8.735 -6.288 -17.773 1.00 88.19 242 TYR A N 1
ATOM 1844 C CA . TYR A 1 242 ? 7.802 -6.463 -18.876 1.00 88.19 242 TYR A CA 1
ATOM 1845 C C . TYR A 1 242 ? 6.422 -6.868 -18.345 1.00 88.19 242 TYR A C 1
ATOM 1847 O O . TYR A 1 242 ? 6.282 -7.817 -17.572 1.00 88.19 242 TYR A O 1
ATOM 1855 N N . SER A 1 243 ? 5.394 -6.127 -18.751 1.00 86.94 243 SER A N 1
ATOM 1856 C CA . SER A 1 243 ? 4.030 -6.322 -18.248 1.00 86.94 243 SER A CA 1
ATOM 1857 C C . SER A 1 243 ? 3.307 -7.526 -18.858 1.00 86.94 243 SER A C 1
ATOM 1859 O O . SER A 1 243 ? 2.285 -7.944 -18.324 1.00 86.94 243 SER A O 1
ATOM 1861 N N . GLY A 1 244 ? 3.810 -8.068 -19.973 1.00 86.06 244 GLY A N 1
ATOM 1862 C CA . GLY A 1 244 ? 3.068 -8.991 -20.837 1.00 86.06 244 GLY A CA 1
ATOM 1863 C C . GLY A 1 244 ? 2.383 -8.296 -22.021 1.00 86.06 244 GLY A C 1
ATOM 1864 O O . GLY A 1 244 ? 2.036 -8.966 -22.991 1.00 86.06 244 GLY A O 1
ATOM 1865 N N . VAL A 1 245 ? 2.256 -6.965 -21.982 1.00 88.31 245 VAL A N 1
ATOM 1866 C CA . VAL A 1 245 ? 1.722 -6.132 -23.068 1.00 88.31 245 VAL A CA 1
ATOM 1867 C C . VAL A 1 245 ? 2.869 -5.434 -23.795 1.00 88.31 245 VAL A C 1
ATOM 1869 O O . VAL A 1 245 ? 3.785 -4.905 -23.161 1.00 88.31 245 VAL A O 1
ATOM 1872 N N . ALA A 1 246 ? 2.814 -5.425 -25.130 1.00 86.50 246 ALA A N 1
ATOM 1873 C CA . ALA A 1 246 ? 3.830 -4.789 -25.961 1.00 86.50 246 ALA A CA 1
ATOM 1874 C C . ALA A 1 246 ? 4.079 -3.334 -25.526 1.00 86.50 246 ALA A C 1
ATOM 1876 O O . ALA A 1 246 ? 3.146 -2.578 -25.252 1.00 86.50 246 ALA A O 1
ATOM 1877 N N . ASP A 1 247 ? 5.361 -2.977 -25.447 1.00 87.00 247 ASP A N 1
ATOM 1878 C CA . ASP A 1 247 ? 5.864 -1.651 -25.075 1.00 87.00 247 ASP A CA 1
ATOM 1879 C C . ASP A 1 247 ? 5.495 -1.157 -23.668 1.00 87.00 247 ASP A C 1
ATOM 1881 O O . ASP A 1 247 ? 5.771 0.000 -23.363 1.00 87.00 247 ASP A O 1
ATOM 1885 N N . LEU A 1 248 ? 4.908 -1.998 -22.805 1.00 94.38 248 LEU A N 1
ATOM 1886 C CA . LEU A 1 248 ? 4.562 -1.643 -21.430 1.00 94.38 248 LEU A CA 1
ATOM 1887 C C . LEU A 1 248 ? 5.448 -2.344 -20.401 1.00 94.38 248 LEU A C 1
ATOM 1889 O O . LEU A 1 248 ? 5.519 -3.580 -20.342 1.00 94.38 248 LEU A O 1
ATOM 1893 N N . HIS A 1 249 ? 6.010 -1.539 -19.502 1.00 94.19 249 HIS A N 1
ATOM 1894 C CA . HIS A 1 249 ? 6.797 -1.998 -18.365 1.00 94.19 249 HIS A CA 1
ATOM 1895 C C . HIS A 1 249 ? 6.268 -1.420 -17.063 1.00 94.19 249 HIS A C 1
ATOM 1897 O O . HIS A 1 249 ? 5.883 -0.255 -16.979 1.00 94.19 249 HIS A O 1
ATOM 1903 N N . LYS A 1 250 ? 6.289 -2.244 -16.024 1.00 94.69 250 LYS A N 1
ATOM 1904 C CA . LYS A 1 250 ? 6.007 -1.838 -14.651 1.00 94.69 250 LYS A CA 1
ATOM 1905 C C . LYS A 1 250 ? 7.308 -1.409 -14.003 1.00 94.69 250 LYS A C 1
ATOM 1907 O O . LYS A 1 250 ? 8.325 -2.064 -14.211 1.00 94.69 250 LYS A O 1
ATOM 1912 N N . PHE A 1 251 ? 7.286 -0.361 -13.199 1.00 93.88 251 PHE A N 1
ATOM 1913 C CA . PHE A 1 251 ? 8.466 0.061 -12.456 1.00 93.88 251 PHE A CA 1
ATOM 1914 C C . PHE A 1 251 ? 8.130 0.352 -11.005 1.00 93.88 251 PHE A C 1
ATOM 1916 O O . PHE A 1 251 ? 7.012 0.744 -10.670 1.00 93.88 251 PHE A O 1
ATOM 1923 N N . LEU A 1 252 ? 9.148 0.212 -10.164 1.00 94.00 252 LEU A N 1
ATOM 1924 C CA . LEU A 1 252 ? 9.116 0.548 -8.749 1.00 94.00 252 LEU A CA 1
ATOM 1925 C C . LEU A 1 252 ? 10.279 1.494 -8.453 1.00 94.00 252 LEU A C 1
ATOM 1927 O O . LEU A 1 252 ? 11.351 1.380 -9.049 1.00 94.00 252 LEU A O 1
ATOM 1931 N N . THR A 1 253 ? 10.092 2.426 -7.530 1.00 94.62 253 THR A N 1
ATOM 1932 C CA . THR A 1 253 ? 11.125 3.391 -7.134 1.00 94.62 253 THR A CA 1
ATOM 1933 C C . THR A 1 253 ? 11.222 3.495 -5.626 1.00 94.62 253 THR A C 1
ATOM 1935 O O . THR A 1 253 ? 10.226 3.345 -4.920 1.00 94.62 253 THR A O 1
ATOM 1938 N N . VAL A 1 254 ? 12.429 3.778 -5.147 1.00 92.88 254 VAL A N 1
ATOM 1939 C CA . VAL A 1 254 ? 12.739 3.915 -3.727 1.00 92.88 254 VAL A CA 1
ATOM 1940 C C . VAL A 1 254 ? 13.441 5.244 -3.489 1.00 92.88 254 VAL A C 1
ATOM 1942 O O . VAL A 1 254 ? 14.435 5.558 -4.146 1.00 92.88 254 VAL A O 1
ATOM 1945 N N . PHE A 1 255 ? 12.954 5.999 -2.506 1.00 92.88 255 PHE A N 1
ATOM 1946 C CA . PHE A 1 255 ? 13.529 7.264 -2.057 1.00 92.88 255 PHE A CA 1
ATOM 1947 C C . PHE A 1 255 ? 13.628 7.311 -0.525 1.00 92.88 255 PHE A C 1
ATOM 1949 O O . PHE A 1 255 ? 12.828 6.709 0.193 1.00 92.88 255 PHE A O 1
ATOM 1956 N N . ASN A 1 256 ? 14.593 8.089 -0.026 1.00 87.38 256 ASN A N 1
ATOM 1957 C CA . ASN A 1 256 ? 14.758 8.373 1.409 1.00 87.38 256 ASN A CA 1
ATOM 1958 C C . ASN A 1 256 ? 14.063 9.670 1.852 1.00 87.38 256 ASN A C 1
ATOM 1960 O O . ASN A 1 256 ? 14.066 10.000 3.033 1.00 87.38 256 ASN A O 1
ATOM 1964 N N . VAL A 1 257 ? 13.504 10.426 0.907 1.00 89.00 257 VAL A N 1
ATOM 1965 C CA . VAL A 1 257 ? 12.806 11.691 1.149 1.00 89.00 257 VAL A CA 1
ATOM 1966 C C . VAL A 1 257 ? 11.556 11.748 0.284 1.00 89.00 257 VAL A C 1
ATOM 1968 O O . VAL A 1 257 ? 11.516 11.123 -0.779 1.00 89.00 257 VAL A O 1
ATOM 1971 N N . SER A 1 258 ? 10.570 12.529 0.725 1.00 90.62 258 SER A N 1
ATOM 1972 C CA . SER A 1 258 ? 9.326 12.740 -0.014 1.00 90.62 258 SER A CA 1
ATOM 1973 C C . SER A 1 258 ? 9.594 13.247 -1.434 1.00 90.62 258 SER A C 1
ATOM 1975 O O . SER A 1 258 ? 10.496 14.057 -1.660 1.00 90.62 258 SER A O 1
ATOM 1977 N N . GLN A 1 259 ? 8.799 12.765 -2.386 1.00 94.19 259 GLN A N 1
ATOM 1978 C CA . GLN A 1 259 ? 8.862 13.157 -3.790 1.00 94.19 259 GLN A CA 1
ATOM 1979 C C . GLN A 1 259 ? 7.478 13.570 -4.279 1.00 94.19 259 GLN A C 1
ATOM 1981 O O . GLN A 1 259 ? 6.460 13.000 -3.890 1.00 94.19 259 GLN A O 1
ATOM 1986 N N . THR A 1 260 ? 7.446 14.536 -5.188 1.00 95.38 260 THR A N 1
ATOM 1987 C CA . THR A 1 260 ? 6.260 14.826 -6.000 1.00 95.38 260 THR A CA 1
ATOM 1988 C C . THR A 1 260 ? 6.201 13.883 -7.198 1.00 95.38 260 THR A C 1
ATOM 1990 O O . THR A 1 260 ? 7.239 13.462 -7.711 1.00 95.38 260 THR A O 1
ATOM 1993 N N . SER A 1 261 ? 5.002 13.622 -7.726 1.00 95.06 261 SER A N 1
ATOM 1994 C CA . SER A 1 261 ? 4.822 12.808 -8.938 1.00 95.06 261 SER A CA 1
ATOM 1995 C C . SER A 1 261 ? 5.709 13.275 -10.098 1.00 95.06 261 SER A C 1
ATOM 1997 O O . SER A 1 261 ? 6.375 12.465 -10.731 1.00 95.06 261 SER A O 1
ATOM 1999 N N . LYS A 1 262 ? 5.828 14.594 -10.310 1.00 97.38 262 LYS A N 1
ATOM 2000 C CA . LYS A 1 262 ? 6.668 15.176 -11.369 1.00 97.38 262 LYS A CA 1
ATOM 2001 C C . LYS A 1 262 ? 8.159 14.862 -11.193 1.00 97.38 262 LYS A C 1
ATOM 2003 O O . LYS A 1 262 ? 8.852 14.631 -12.182 1.00 97.38 262 LYS A O 1
ATOM 2008 N N . GLN A 1 263 ? 8.659 14.862 -9.955 1.00 97.88 263 GLN A N 1
ATOM 2009 C CA . GLN A 1 263 ? 10.049 14.490 -9.671 1.00 97.88 263 GLN A CA 1
ATOM 2010 C C . GLN A 1 263 ? 10.286 13.005 -9.945 1.00 97.88 263 GLN A C 1
ATOM 2012 O O . GLN A 1 263 ? 11.293 12.662 -10.562 1.00 97.88 263 GLN A O 1
ATOM 2017 N N . VAL A 1 264 ? 9.342 12.141 -9.561 1.00 97.94 264 VAL A N 1
ATOM 2018 C CA . VAL A 1 264 ? 9.432 10.698 -9.825 1.00 97.94 264 VAL A CA 1
ATOM 2019 C C . VAL A 1 264 ? 9.390 10.410 -11.324 1.00 97.94 264 VAL A C 1
ATOM 2021 O O . VAL A 1 264 ? 10.235 9.670 -11.818 1.00 97.94 264 VAL A O 1
ATOM 2024 N N . GLU A 1 265 ? 8.483 11.035 -12.077 1.00 98.06 265 GLU A N 1
ATOM 2025 C CA . GLU A 1 265 ? 8.437 10.879 -13.536 1.00 98.06 265 GLU A CA 1
ATOM 2026 C C . GLU A 1 265 ? 9.754 11.289 -14.200 1.00 98.06 265 GLU A C 1
ATOM 2028 O O . GLU A 1 265 ? 10.276 10.561 -15.043 1.00 98.06 265 GLU A O 1
ATOM 2033 N N . ALA A 1 266 ? 10.306 12.446 -13.820 1.00 97.81 266 ALA A N 1
ATOM 2034 C CA . ALA A 1 266 ? 11.581 12.914 -14.353 1.00 97.81 266 ALA A CA 1
ATOM 2035 C C . ALA A 1 266 ? 12.723 11.946 -14.011 1.00 97.81 266 ALA A C 1
ATOM 2037 O O . ALA A 1 266 ? 13.553 11.648 -14.869 1.00 97.81 266 ALA A O 1
ATOM 2038 N N . PHE A 1 26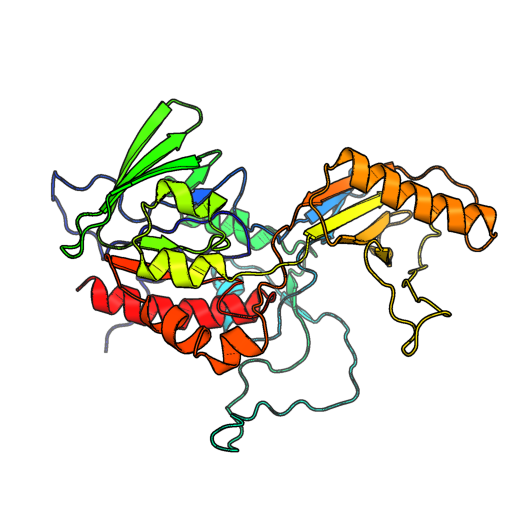7 ? 12.734 11.417 -12.785 1.00 98.06 267 PHE A N 1
ATOM 2039 C CA . PHE A 1 267 ? 13.719 10.445 -12.324 1.00 98.06 267 PHE A CA 1
ATOM 2040 C C . PHE A 1 267 ? 13.636 9.111 -13.081 1.00 98.06 267 PHE A C 1
ATOM 2042 O O . PHE A 1 267 ? 14.652 8.573 -13.515 1.00 98.06 267 PHE A O 1
ATOM 2049 N N . VAL A 1 268 ? 12.434 8.580 -13.301 1.00 97.75 268 VAL A N 1
ATOM 2050 C CA . VAL A 1 268 ? 12.240 7.339 -14.068 1.00 97.75 268 VAL A CA 1
ATOM 2051 C C . VAL A 1 268 ? 12.670 7.534 -15.523 1.00 97.75 268 VAL A C 1
ATOM 2053 O O .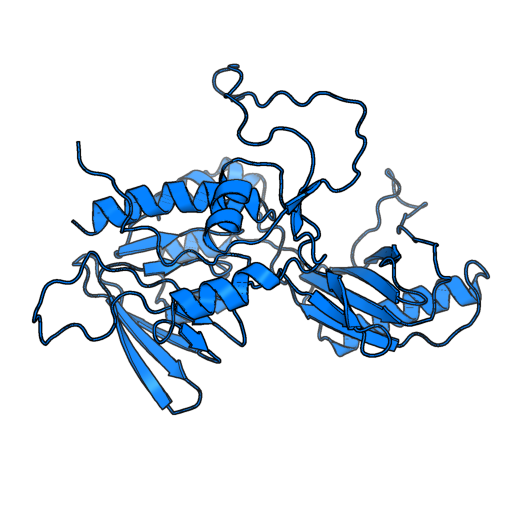 VAL A 1 268 ? 13.427 6.723 -16.061 1.00 97.75 268 VAL A O 1
ATOM 2056 N N . LYS A 1 269 ? 12.259 8.644 -16.151 1.00 96.62 269 LYS A N 1
ATOM 2057 C CA . LYS A 1 269 ? 12.639 8.969 -17.534 1.00 96.62 269 LYS A CA 1
ATOM 2058 C C . LYS A 1 269 ? 14.151 9.147 -17.686 1.00 96.62 269 LYS A C 1
ATOM 2060 O O . LYS A 1 269 ? 14.699 8.674 -18.679 1.00 96.62 269 LYS A O 1
ATOM 2065 N N . SER A 1 270 ? 14.837 9.758 -16.716 1.00 96.06 270 SER A N 1
ATOM 2066 C CA . SER A 1 270 ? 16.295 9.923 -16.779 1.00 96.06 270 SER A CA 1
ATOM 2067 C C . SER A 1 270 ? 17.047 8.592 -16.678 1.00 96.06 270 SER A C 1
ATOM 2069 O O . SER A 1 270 ? 18.046 8.411 -17.370 1.00 96.06 270 SER A O 1
ATOM 2071 N N . ASN A 1 271 ? 16.545 7.624 -15.899 1.00 94.94 271 ASN A N 1
ATOM 2072 C CA . ASN A 1 271 ? 17.119 6.274 -15.840 1.00 94.94 271 ASN A CA 1
ATOM 2073 C C . ASN A 1 271 ? 16.974 5.539 -17.186 1.00 94.94 271 ASN A C 1
ATOM 2075 O O . ASN A 1 271 ? 17.924 4.910 -17.648 1.00 94.94 271 ASN A O 1
ATOM 2079 N N . ILE A 1 272 ? 15.827 5.671 -17.862 1.00 94.12 272 ILE A N 1
ATOM 2080 C CA . ILE A 1 272 ? 15.636 5.128 -19.219 1.00 94.12 272 ILE A CA 1
ATOM 2081 C C . ILE A 1 272 ? 16.595 5.802 -20.208 1.00 94.12 272 ILE A C 1
ATOM 2083 O O . ILE A 1 272 ? 17.290 5.119 -20.956 1.00 94.12 272 ILE A O 1
ATOM 2087 N N . GLN A 1 273 ? 16.695 7.132 -20.178 1.00 93.75 273 GLN A N 1
ATOM 2088 C CA . GLN A 1 273 ? 17.606 7.891 -21.041 1.00 93.75 273 GLN A CA 1
ATOM 2089 C C . GLN A 1 273 ? 19.076 7.511 -20.824 1.00 93.75 273 GLN A C 1
ATOM 2091 O O . GLN A 1 273 ? 19.827 7.413 -21.791 1.00 93.75 273 GLN A O 1
ATOM 2096 N N . ALA A 1 274 ? 19.490 7.251 -19.581 1.00 91.69 274 ALA A N 1
ATOM 2097 C CA . ALA A 1 274 ? 20.842 6.790 -19.280 1.00 91.69 274 ALA A CA 1
ATOM 2098 C C . ALA A 1 274 ? 21.138 5.432 -19.936 1.00 91.69 274 ALA A C 1
ATOM 2100 O O . ALA A 1 274 ? 22.187 5.260 -20.557 1.00 91.69 274 ALA A O 1
ATOM 2101 N N . MET A 1 275 ? 20.193 4.489 -19.872 1.00 92.31 275 MET A N 1
ATOM 2102 C CA . MET A 1 275 ? 20.338 3.197 -20.547 1.00 92.31 275 MET A CA 1
ATOM 2103 C C . MET A 1 275 ? 20.335 3.330 -22.082 1.00 92.31 275 MET A C 1
ATOM 2105 O O . MET A 1 275 ? 21.023 2.569 -22.759 1.00 92.31 275 MET A O 1
ATOM 2109 N N . GLN A 1 276 ? 19.609 4.304 -22.642 1.00 89.25 276 GLN A N 1
ATOM 2110 C CA . GLN A 1 276 ? 19.640 4.611 -24.080 1.00 89.25 276 GLN A CA 1
ATOM 2111 C C . GLN A 1 276 ? 20.982 5.199 -24.511 1.00 89.25 276 GLN A C 1
ATOM 2113 O O . GLN A 1 276 ? 21.549 4.768 -25.512 1.00 89.25 276 GLN A O 1
ATOM 2118 N N . ALA A 1 277 ? 21.518 6.147 -23.739 1.00 90.38 277 ALA A N 1
ATOM 2119 C CA . ALA A 1 277 ? 22.820 6.756 -23.997 1.00 90.38 277 ALA A CA 1
ATOM 2120 C C . ALA A 1 277 ? 23.963 5.729 -23.930 1.00 90.38 277 ALA A C 1
ATOM 2122 O O . ALA A 1 277 ? 24.921 5.825 -24.691 1.00 90.38 277 ALA A O 1
ATOM 2123 N N . ALA A 1 278 ? 23.839 4.725 -23.057 1.00 90.56 278 ALA A N 1
ATOM 2124 C CA . ALA A 1 278 ? 24.777 3.609 -22.961 1.00 90.56 278 ALA A CA 1
ATOM 2125 C C . ALA A 1 278 ? 24.625 2.564 -24.086 1.00 90.56 278 ALA A C 1
ATOM 2127 O O . ALA A 1 278 ? 25.458 1.668 -24.200 1.00 90.56 278 ALA A O 1
ATOM 2128 N N . GLY A 1 279 ? 23.569 2.642 -24.903 1.00 87.62 279 GLY A N 1
ATOM 2129 C CA . GLY A 1 279 ? 23.267 1.649 -25.937 1.00 87.62 279 GLY A CA 1
ATOM 2130 C C . GLY A 1 279 ? 22.688 0.331 -25.407 1.00 87.62 279 GLY A C 1
ATOM 2131 O O . GLY A 1 279 ? 22.556 -0.621 -26.172 1.00 87.62 279 GLY A O 1
ATOM 2132 N N . THR A 1 280 ? 22.316 0.262 -24.123 1.00 86.94 280 THR A N 1
ATOM 2133 C CA . THR A 1 280 ? 21.714 -0.930 -23.496 1.00 86.94 280 THR A CA 1
ATOM 2134 C C . THR A 1 280 ? 20.319 -1.221 -24.053 1.00 86.94 280 THR A C 1
ATOM 2136 O O . THR A 1 280 ? 19.919 -2.376 -24.184 1.00 86.94 280 THR A O 1
ATOM 2139 N N . ILE A 1 281 ? 19.571 -0.168 -24.389 1.00 85.12 281 ILE A N 1
ATOM 2140 C CA . ILE A 1 281 ? 18.224 -0.235 -24.969 1.00 85.12 281 ILE A CA 1
ATOM 2141 C C . ILE A 1 281 ? 18.092 0.749 -26.142 1.00 85.12 281 ILE A C 1
ATOM 2143 O O . ILE A 1 281 ? 18.801 1.758 -26.175 1.00 85.12 281 ILE A O 1
ATOM 2147 N N . PRO A 1 282 ? 17.183 0.500 -27.104 1.00 81.88 282 PRO A N 1
ATOM 2148 C CA . PRO A 1 282 ? 16.969 1.408 -28.226 1.00 81.88 282 PRO A CA 1
ATOM 2149 C C . PRO A 1 282 ? 16.472 2.790 -27.788 1.00 81.88 282 PRO A C 1
ATOM 2151 O O . PRO A 1 282 ? 15.659 2.915 -26.868 1.00 81.88 282 PRO A O 1
ATOM 2154 N N . ALA A 1 283 ? 16.893 3.825 -28.515 1.00 82.31 283 ALA A N 1
ATOM 2155 C CA . ALA A 1 283 ? 16.383 5.176 -28.328 1.00 82.31 283 ALA A CA 1
ATOM 2156 C C . ALA A 1 283 ? 14.889 5.241 -28.686 1.00 82.31 283 ALA A C 1
ATOM 2158 O O . ALA A 1 283 ? 14.497 5.057 -29.837 1.00 82.31 283 ALA A O 1
ATOM 2159 N N . SER A 1 284 ? 14.049 5.500 -27.688 1.00 87.81 284 SER A N 1
ATOM 2160 C CA . SER A 1 284 ? 12.614 5.751 -27.852 1.00 87.81 284 SER A CA 1
ATOM 2161 C C . SER A 1 284 ? 12.102 6.596 -26.687 1.00 87.81 284 SER A C 1
ATOM 2163 O O . SER A 1 284 ? 12.540 6.428 -25.552 1.00 87.81 284 SER A O 1
ATOM 2165 N N . ALA A 1 285 ? 11.205 7.545 -26.940 1.00 91.50 285 ALA A N 1
ATOM 2166 C CA . ALA A 1 285 ? 10.744 8.453 -25.892 1.00 91.50 285 ALA A CA 1
ATOM 2167 C C . ALA A 1 285 ? 9.761 7.738 -24.937 1.00 91.50 285 ALA A C 1
ATOM 2169 O O . ALA A 1 285 ? 8.696 7.316 -25.395 1.00 91.50 285 ALA A O 1
ATOM 2170 N N . PRO A 1 286 ? 10.072 7.609 -23.630 1.00 95.00 286 PRO A N 1
ATOM 2171 C CA . PRO A 1 286 ? 9.169 6.976 -22.673 1.00 95.00 286 PRO A CA 1
ATOM 2172 C C . PRO A 1 286 ? 8.034 7.914 -22.237 1.00 95.00 286 PRO A C 1
ATOM 2174 O O . PRO A 1 286 ? 8.251 9.104 -21.983 1.00 95.00 286 PRO A O 1
ATOM 2177 N N . THR A 1 287 ? 6.837 7.356 -22.053 1.00 96.19 287 THR A N 1
ATOM 2178 C CA . THR A 1 287 ? 5.679 8.044 -21.455 1.00 96.19 287 THR A CA 1
ATOM 2179 C C . THR A 1 287 ? 5.252 7.317 -20.187 1.00 96.19 287 THR A C 1
ATOM 2181 O O . THR A 1 287 ? 5.177 6.096 -20.174 1.00 96.19 287 THR A O 1
ATOM 2184 N N . ILE A 1 288 ? 4.998 8.055 -19.106 1.00 97.56 288 ILE A N 1
ATOM 2185 C CA . ILE A 1 288 ? 4.483 7.467 -17.865 1.00 97.56 288 ILE A CA 1
ATOM 2186 C C . ILE A 1 288 ? 2.965 7.404 -17.999 1.00 97.56 288 ILE A C 1
ATOM 2188 O O . ILE A 1 288 ? 2.313 8.438 -18.093 1.00 97.56 288 ILE A O 1
ATOM 2192 N N . GLU A 1 289 ? 2.437 6.188 -18.062 1.00 97.50 289 GLU A N 1
ATOM 2193 C CA . GLU A 1 289 ? 1.016 5.895 -18.275 1.00 97.50 289 GLU A CA 1
ATOM 2194 C C . GLU A 1 289 ? 0.241 5.860 -16.957 1.00 97.50 289 GLU A C 1
ATOM 2196 O O . GLU A 1 289 ? -0.924 6.243 -16.885 1.00 97.50 289 GLU A O 1
ATOM 2201 N N . ALA A 1 290 ? 0.906 5.403 -15.898 1.00 96.81 290 ALA A N 1
ATOM 2202 C CA . ALA A 1 290 ? 0.361 5.369 -14.555 1.00 96.81 290 ALA A CA 1
ATOM 2203 C C . ALA A 1 290 ? 1.472 5.600 -13.536 1.00 96.81 290 ALA A C 1
ATOM 2205 O O . ALA A 1 290 ? 2.602 5.142 -13.711 1.00 96.81 290 ALA A O 1
ATOM 2206 N N . LEU A 1 291 ? 1.134 6.287 -12.451 1.00 96.12 291 LEU A N 1
ATOM 2207 C CA . LEU A 1 291 ? 2.024 6.507 -11.323 1.00 96.12 291 LEU A CA 1
ATOM 2208 C C . LEU A 1 291 ? 1.188 6.606 -10.049 1.00 96.12 291 LEU A C 1
ATOM 2210 O O . LEU A 1 291 ? 0.244 7.398 -9.978 1.00 96.12 291 LEU A O 1
ATOM 2214 N N . LYS A 1 292 ? 1.547 5.827 -9.031 1.00 93.62 292 LYS A N 1
ATOM 2215 C CA . LYS A 1 292 ? 0.922 5.887 -7.711 1.00 93.62 292 LYS A CA 1
ATOM 2216 C C . LYS A 1 292 ? 1.975 5.986 -6.619 1.00 93.62 292 LYS A C 1
ATOM 2218 O O . LYS A 1 292 ? 3.014 5.331 -6.657 1.00 93.62 292 LYS A O 1
ATOM 2223 N N . ASN A 1 293 ? 1.679 6.849 -5.652 1.00 91.38 293 ASN A N 1
ATOM 2224 C CA . ASN A 1 293 ? 2.451 6.980 -4.431 1.00 91.38 293 ASN A CA 1
ATOM 2225 C C . ASN A 1 293 ? 1.954 5.938 -3.426 1.00 91.38 293 ASN A C 1
ATOM 2227 O O . ASN A 1 293 ? 0.796 5.993 -3.021 1.00 91.38 293 ASN A O 1
ATOM 2231 N N . HIS A 1 294 ? 2.822 5.011 -3.039 1.00 89.44 294 HIS A N 1
ATOM 2232 C CA . HIS A 1 294 ? 2.561 3.986 -2.020 1.00 89.44 294 HIS A CA 1
ATOM 2233 C C . HIS A 1 294 ? 3.289 4.308 -0.707 1.00 89.44 294 HIS A C 1
ATOM 2235 O O . HIS A 1 294 ? 3.559 3.440 0.118 1.00 89.44 294 HIS A O 1
ATOM 2241 N N . THR A 1 295 ? 3.666 5.572 -0.519 1.00 89.38 295 THR A N 1
ATOM 2242 C CA . THR A 1 295 ? 4.320 6.047 0.700 1.00 89.38 295 THR A CA 1
ATOM 2243 C C . THR A 1 295 ? 3.282 6.290 1.797 1.00 89.38 295 THR A C 1
ATOM 2245 O O . THR A 1 295 ? 2.277 6.955 1.535 1.00 89.38 295 THR A O 1
ATOM 2248 N N . PRO A 1 296 ? 3.549 5.878 3.047 1.00 89.12 296 PRO A N 1
ATOM 2249 C CA . PRO A 1 296 ? 4.723 5.130 3.509 1.00 89.12 296 PRO A CA 1
ATOM 2250 C C . PRO A 1 296 ? 4.601 3.609 3.293 1.00 89.12 296 PRO A C 1
ATOM 2252 O O . PRO A 1 296 ? 3.526 3.039 3.449 1.00 89.12 296 PRO A O 1
ATOM 2255 N N . THR A 1 297 ? 5.731 2.947 3.030 1.00 85.25 297 THR A N 1
ATOM 2256 C CA . THR A 1 297 ? 5.866 1.474 3.008 1.00 85.25 297 THR A CA 1
ATOM 2257 C C . THR A 1 297 ? 7.072 1.053 3.850 1.00 85.25 297 THR A C 1
ATOM 2259 O O . THR A 1 297 ? 7.927 1.891 4.166 1.00 85.25 297 THR A O 1
ATOM 2262 N N . ILE A 1 298 ? 7.182 -0.232 4.201 1.00 85.62 298 ILE A N 1
ATOM 2263 C CA . ILE A 1 298 ? 8.285 -0.786 4.999 1.00 85.62 298 ILE A CA 1
ATOM 2264 C C . ILE A 1 298 ? 8.421 0.006 6.309 1.00 85.62 298 ILE A C 1
ATOM 2266 O O . ILE A 1 298 ? 9.479 0.562 6.641 1.00 85.62 298 ILE A O 1
ATOM 2270 N N . MET A 1 299 ? 7.289 0.107 7.012 1.00 89.81 299 MET A N 1
ATOM 2271 C CA . MET A 1 299 ? 7.193 0.712 8.337 1.00 89.81 299 MET A CA 1
ATOM 2272 C C . MET A 1 299 ? 8.105 -0.060 9.291 1.00 89.81 299 MET A C 1
ATOM 2274 O O . MET A 1 299 ? 8.004 -1.278 9.423 1.00 89.81 299 MET A O 1
ATOM 2278 N N . ARG A 1 300 ? 9.039 0.643 9.925 1.00 92.19 300 ARG A N 1
ATOM 2279 C CA . ARG A 1 300 ? 10.065 0.048 10.785 1.00 92.19 300 ARG A CA 1
ATOM 2280 C C . ARG A 1 300 ? 10.486 1.016 11.876 1.00 92.19 300 ARG A C 1
ATOM 2282 O O . ARG A 1 300 ? 10.192 2.204 11.815 1.00 92.19 300 ARG A O 1
ATOM 2289 N N . VAL A 1 301 ? 11.239 0.515 12.840 1.00 95.75 301 VAL A N 1
ATOM 2290 C CA . VAL A 1 301 ? 11.867 1.320 13.891 1.00 95.75 301 VAL A CA 1
ATOM 2291 C C . VAL A 1 301 ? 13.338 0.938 14.035 1.00 95.75 301 VAL A C 1
ATOM 2293 O O . VAL A 1 301 ? 13.791 -0.051 13.453 1.00 95.75 301 VAL A O 1
ATOM 2296 N N . SER A 1 302 ? 14.104 1.730 14.784 1.00 97.25 302 SER A N 1
ATOM 2297 C CA . SER A 1 302 ? 15.514 1.432 15.049 1.00 97.25 302 SER A CA 1
ATOM 2298 C C . SER A 1 302 ? 15.678 0.155 15.881 1.00 97.25 302 SER A C 1
ATOM 2300 O O . SER A 1 302 ? 14.783 -0.241 16.627 1.00 97.25 302 SER A O 1
ATOM 2302 N N . ALA A 1 303 ? 16.856 -0.472 15.812 1.00 97.50 303 ALA A N 1
ATOM 2303 C CA . ALA A 1 303 ? 17.177 -1.619 16.664 1.00 97.50 303 ALA A CA 1
ATOM 2304 C C . ALA A 1 303 ? 17.057 -1.284 18.165 1.00 97.50 303 ALA A C 1
ATOM 2306 O O . ALA A 1 303 ? 16.605 -2.122 18.945 1.00 97.50 303 ALA A O 1
ATOM 2307 N N . ASP A 1 304 ? 17.393 -0.051 18.558 1.00 98.38 304 ASP A N 1
ATOM 2308 C CA . ASP A 1 304 ? 17.239 0.421 19.936 1.00 98.38 304 ASP A CA 1
ATOM 2309 C C . ASP A 1 304 ? 15.770 0.519 20.352 1.00 98.38 304 ASP A C 1
ATOM 2311 O O . ASP A 1 304 ? 15.429 0.082 21.446 1.00 98.38 304 ASP A O 1
ATOM 2315 N N . ALA A 1 305 ? 14.880 1.007 19.482 1.00 98.19 305 ALA A N 1
ATOM 2316 C CA . ALA A 1 305 ? 13.441 1.012 19.749 1.00 98.19 305 ALA A CA 1
ATOM 2317 C C . ALA A 1 305 ? 12.904 -0.418 19.936 1.00 98.19 305 ALA A C 1
ATOM 2319 O O . ALA A 1 305 ? 12.170 -0.690 20.885 1.00 98.19 305 ALA A O 1
ATOM 2320 N N . ILE A 1 306 ? 13.338 -1.368 19.094 1.00 97.75 306 ILE A N 1
ATOM 2321 C CA . ILE A 1 306 ? 12.985 -2.791 19.248 1.00 97.75 306 ILE A CA 1
ATOM 2322 C C . ILE A 1 306 ? 13.466 -3.322 20.603 1.00 97.75 306 ILE A C 1
ATOM 2324 O O . ILE A 1 306 ? 12.689 -3.938 21.335 1.00 97.75 306 ILE A O 1
ATOM 2328 N N . LYS A 1 307 ? 14.732 -3.065 20.959 1.00 97.69 307 LYS A N 1
ATOM 2329 C CA . LYS A 1 307 ? 15.318 -3.461 22.249 1.00 97.69 307 LYS A CA 1
ATOM 2330 C C . LYS A 1 307 ? 14.567 -2.838 23.429 1.00 97.69 307 LYS A C 1
ATOM 2332 O O . LYS A 1 307 ? 14.375 -3.498 24.447 1.00 97.69 307 LYS A O 1
ATOM 2337 N N . ASN A 1 308 ? 14.083 -1.613 23.253 1.00 97.75 308 ASN A N 1
ATOM 2338 C CA . ASN A 1 308 ? 13.263 -0.874 24.205 1.00 97.75 308 ASN A CA 1
ATOM 2339 C C . ASN A 1 308 ? 11.764 -1.166 24.045 1.00 97.75 308 ASN A C 1
ATOM 2341 O O . ASN A 1 308 ? 10.936 -0.319 24.348 1.00 97.75 308 ASN A O 1
ATOM 2345 N N . ARG A 1 309 ? 11.420 -2.391 23.626 1.00 97.56 309 ARG A N 1
ATOM 2346 C CA . ARG A 1 309 ? 10.064 -2.955 23.675 1.00 97.56 309 ARG A CA 1
ATOM 2347 C C . ARG A 1 309 ? 9.030 -2.295 22.761 1.00 97.56 309 ARG A C 1
ATOM 2349 O O . ARG A 1 309 ? 7.850 -2.588 22.928 1.00 97.56 309 ARG A O 1
ATOM 2356 N N . PHE A 1 310 ? 9.440 -1.549 21.733 1.00 98.00 310 PHE A N 1
ATOM 2357 C CA . PHE A 1 310 ? 8.527 -0.867 20.807 1.00 98.00 310 PHE A CA 1
ATOM 2358 C C . PHE A 1 310 ? 7.317 -1.711 20.369 1.00 98.00 310 PHE A C 1
ATOM 2360 O O . PHE A 1 310 ? 6.181 -1.273 20.493 1.00 98.00 310 PHE A O 1
ATOM 2367 N N . TYR A 1 311 ? 7.526 -2.950 19.904 1.00 96.12 311 TYR A N 1
ATOM 2368 C CA . TYR A 1 311 ? 6.416 -3.801 19.455 1.00 96.12 311 TYR A CA 1
ATOM 2369 C C . TYR A 1 311 ? 5.523 -4.303 20.599 1.00 96.12 311 TYR A C 1
ATOM 2371 O O . TYR A 1 311 ? 4.349 -4.581 20.370 1.00 96.12 311 TYR A O 1
ATOM 2379 N N . SER A 1 312 ? 6.042 -4.425 21.824 1.00 97.06 312 SER A N 1
ATOM 2380 C CA . SER A 1 312 ? 5.199 -4.700 22.994 1.00 97.06 312 SER A CA 1
ATOM 2381 C C . SER A 1 312 ? 4.282 -3.516 23.267 1.00 97.06 312 SER A C 1
ATOM 2383 O O . SER A 1 312 ? 3.094 -3.719 23.502 1.00 97.06 312 SER A O 1
ATOM 2385 N N . ASP A 1 313 ? 4.827 -2.305 23.220 1.00 98.00 313 ASP A N 1
ATOM 2386 C CA . ASP A 1 313 ? 4.086 -1.083 23.527 1.00 98.00 313 ASP A CA 1
ATOM 2387 C C . ASP A 1 313 ? 3.068 -0.787 22.418 1.00 98.00 313 ASP A C 1
ATOM 2389 O O . ASP A 1 313 ? 1.903 -0.527 22.697 1.00 98.00 313 ASP A O 1
ATOM 2393 N N . LEU A 1 314 ? 3.456 -0.983 21.153 1.00 97.31 314 LEU A N 1
ATOM 2394 C CA . LEU A 1 314 ? 2.569 -0.913 19.991 1.00 97.31 314 LEU A CA 1
ATOM 2395 C C . LEU A 1 314 ? 1.377 -1.873 20.107 1.00 97.31 314 LEU A C 1
ATOM 2397 O O . LEU A 1 314 ? 0.245 -1.496 19.810 1.00 97.31 314 LEU A O 1
ATOM 2401 N N . ASN A 1 315 ? 1.609 -3.120 20.524 1.00 95.62 315 ASN A N 1
ATOM 2402 C CA . ASN A 1 315 ? 0.528 -4.094 20.686 1.00 95.62 315 ASN A CA 1
ATOM 2403 C C . ASN A 1 315 ? -0.327 -3.827 21.932 1.00 95.62 315 ASN A C 1
ATOM 2405 O O . ASN A 1 315 ? -1.509 -4.165 21.928 1.00 95.62 315 ASN A O 1
ATOM 2409 N N . ALA A 1 316 ? 0.218 -3.173 22.962 1.00 96.62 316 ALA A N 1
ATOM 2410 C CA . ALA A 1 316 ? -0.550 -2.755 24.135 1.00 96.62 316 ALA A CA 1
ATOM 2411 C C . ALA A 1 316 ? -1.607 -1.681 23.811 1.00 96.62 316 ALA A C 1
ATOM 2413 O O . ALA A 1 316 ? -2.542 -1.503 24.591 1.00 96.62 316 ALA A O 1
ATOM 2414 N N . LEU A 1 317 ? -1.504 -1.002 22.660 1.00 95.81 317 LEU A N 1
ATOM 2415 C CA . LEU A 1 317 ? -2.499 -0.028 22.194 1.00 95.81 317 LEU A CA 1
ATOM 2416 C C . LEU A 1 317 ? -3.810 -0.668 21.707 1.00 95.81 317 LEU A C 1
ATOM 2418 O O . LEU A 1 317 ? -4.799 0.042 21.521 1.00 95.81 317 LEU A O 1
ATOM 2422 N N . GLN A 1 318 ? -3.850 -1.984 21.472 1.00 94.94 318 GLN A N 1
ATOM 2423 C CA . GLN A 1 318 ? -5.050 -2.652 20.960 1.00 94.94 318 GLN A CA 1
ATOM 2424 C C . GLN A 1 318 ? -6.227 -2.519 21.937 1.00 94.94 318 GLN A C 1
ATOM 2426 O O . GLN A 1 318 ? -6.182 -2.998 23.067 1.00 94.94 318 GLN A O 1
ATOM 2431 N N . GLY A 1 319 ? -7.303 -1.875 21.484 1.00 92.50 319 GLY A N 1
ATOM 2432 C CA . GLY A 1 319 ? -8.536 -1.660 22.240 1.00 92.50 319 GLY A CA 1
ATOM 2433 C C . GLY A 1 319 ? -8.559 -0.387 23.093 1.00 92.50 319 GLY A C 1
ATOM 2434 O O . GLY A 1 319 ? -9.648 0.007 23.526 1.00 92.50 319 GLY A O 1
ATOM 2435 N N . GLN A 1 320 ? -7.417 0.284 23.298 1.00 93.44 320 GLN A N 1
ATOM 2436 C CA . GLN A 1 320 ? -7.360 1.548 24.042 1.00 93.44 320 GLN A CA 1
ATOM 2437 C C . GLN A 1 320 ? -8.206 2.618 23.350 1.00 93.44 320 GLN A C 1
ATOM 2439 O O . GLN A 1 320 ? -8.258 2.682 22.118 1.00 93.44 320 GLN A O 1
ATOM 2444 N N . HIS A 1 321 ? -8.928 3.432 24.126 1.00 92.38 321 HIS A N 1
ATOM 2445 C CA . HIS A 1 321 ? -9.846 4.449 23.596 1.00 92.38 321 HIS A CA 1
ATOM 2446 C C . HIS A 1 321 ? -10.870 3.878 22.602 1.00 92.38 321 HIS A C 1
ATOM 2448 O O . HIS A 1 321 ? -11.280 4.544 21.649 1.00 92.38 321 HIS A O 1
ATOM 2454 N N . GLY A 1 322 ? -11.229 2.597 22.753 1.00 91.50 322 GLY A N 1
ATOM 2455 C CA . GLY A 1 322 ? -12.088 1.878 21.813 1.00 91.50 322 GLY A CA 1
ATOM 2456 C C . GLY A 1 322 ? -11.511 1.745 20.398 1.00 91.50 322 GLY A C 1
ATOM 2457 O O . GLY A 1 322 ? -12.286 1.611 19.450 1.00 91.50 322 GLY A O 1
ATOM 2458 N N . THR A 1 323 ? -10.187 1.800 20.243 1.00 93.31 323 THR A N 1
ATOM 2459 C CA . THR A 1 323 ? -9.485 1.804 18.954 1.00 93.31 323 THR A CA 1
ATOM 2460 C C . THR A 1 323 ? -8.681 0.523 18.765 1.00 93.31 323 THR A C 1
ATOM 2462 O O . THR A 1 323 ? -7.889 0.139 19.616 1.00 93.31 323 THR A O 1
ATOM 2465 N N . PHE A 1 324 ? -8.866 -0.127 17.624 1.00 94.31 324 PHE A N 1
ATOM 2466 C CA . PHE A 1 324 ? -8.113 -1.297 17.193 1.00 94.31 324 PHE A CA 1
ATOM 2467 C C . PHE A 1 324 ? -7.305 -0.951 15.954 1.00 94.31 324 PHE A C 1
ATOM 2469 O O . PHE A 1 324 ? -7.756 -0.189 15.092 1.00 94.31 324 PHE A O 1
ATOM 2476 N N . TRP A 1 325 ? -6.120 -1.537 15.855 1.00 94.06 325 TRP A N 1
ATOM 2477 C CA . TRP A 1 325 ? -5.145 -1.198 14.831 1.00 94.06 325 TRP A CA 1
ATOM 2478 C C . TRP A 1 325 ? -4.784 -2.424 14.004 1.00 94.06 325 TRP A C 1
ATOM 2480 O O . TRP A 1 325 ? -4.586 -3.519 14.530 1.00 94.06 325 TRP A O 1
ATOM 2490 N N . THR A 1 326 ? -4.695 -2.254 12.692 1.00 92.56 326 THR A N 1
ATOM 2491 C CA . THR A 1 326 ? -4.266 -3.308 11.771 1.00 92.56 326 THR A CA 1
ATOM 2492 C C . THR A 1 326 ? -3.568 -2.692 10.556 1.00 92.56 326 THR A C 1
ATOM 2494 O O . THR A 1 326 ? -3.415 -1.474 10.463 1.00 92.56 326 THR A O 1
ATOM 2497 N N . GLY A 1 327 ? -3.130 -3.521 9.610 1.00 87.56 327 GLY A N 1
ATOM 2498 C CA . GLY A 1 327 ? -2.457 -3.074 8.390 1.00 87.56 327 GLY A CA 1
ATOM 2499 C C . GLY A 1 327 ? -0.927 -3.135 8.457 1.00 87.56 327 GLY A C 1
ATOM 2500 O O . GLY A 1 327 ? -0.347 -3.800 9.313 1.00 87.56 327 GLY A O 1
ATOM 2501 N N . ALA A 1 328 ? -0.291 -2.427 7.521 1.00 84.56 328 ALA A N 1
ATOM 2502 C CA . ALA A 1 328 ? 1.137 -2.493 7.165 1.00 84.56 328 ALA A CA 1
ATOM 2503 C C . ALA A 1 328 ? 2.140 -2.321 8.312 1.00 84.56 328 ALA A C 1
ATOM 2505 O O . ALA A 1 328 ? 3.283 -2.753 8.232 1.00 84.56 328 ALA A O 1
ATOM 2506 N N . ALA A 1 329 ? 1.734 -1.626 9.372 1.00 90.44 329 ALA A N 1
ATOM 2507 C CA . ALA A 1 329 ? 2.597 -1.374 10.519 1.00 90.44 329 ALA A CA 1
ATOM 2508 C C . ALA A 1 329 ? 2.631 -2.544 11.520 1.00 90.44 329 ALA A C 1
ATOM 2510 O O . ALA A 1 329 ? 3.520 -2.592 12.366 1.00 90.44 329 ALA A O 1
ATOM 2511 N N . TRP A 1 330 ? 1.687 -3.488 11.424 1.00 89.69 330 TRP A N 1
ATOM 2512 C CA . TRP A 1 330 ? 1.602 -4.666 12.297 1.00 89.69 330 TRP A CA 1
ATOM 2513 C C . TRP A 1 330 ? 1.904 -5.985 11.582 1.00 89.69 330 TRP A C 1
ATOM 2515 O O . TRP A 1 330 ? 2.272 -6.962 12.232 1.00 89.69 330 TRP A O 1
ATOM 2525 N N . ALA A 1 331 ? 1.747 -6.031 10.263 1.00 84.50 331 ALA A N 1
ATOM 2526 C CA . ALA A 1 331 ? 2.004 -7.209 9.448 1.00 84.50 331 ALA A CA 1
ATOM 2527 C C . ALA A 1 331 ? 2.747 -6.812 8.162 1.00 84.50 331 ALA A C 1
ATOM 2529 O O . ALA A 1 331 ? 2.691 -5.644 7.780 1.00 84.50 331 ALA A O 1
ATOM 2530 N N . PRO A 1 332 ? 3.457 -7.755 7.509 1.00 79.00 332 PRO A N 1
ATOM 2531 C CA . PRO A 1 332 ? 4.261 -7.461 6.323 1.00 79.00 332 PRO A CA 1
ATOM 2532 C C . PRO A 1 332 ? 3.476 -6.755 5.215 1.00 79.00 332 PRO A C 1
ATOM 2534 O O . PRO A 1 332 ? 2.254 -6.889 5.145 1.00 79.00 332 PRO A O 1
ATOM 2537 N N . ASP A 1 333 ? 4.198 -6.090 4.304 1.00 78.38 333 ASP A N 1
ATOM 2538 C CA . ASP A 1 333 ? 3.654 -5.439 3.102 1.00 78.38 333 ASP A CA 1
ATOM 2539 C C . ASP A 1 333 ? 3.115 -6.455 2.053 1.00 78.38 333 ASP A C 1
ATOM 2541 O O . ASP A 1 333 ? 3.459 -6.416 0.876 1.00 78.38 333 ASP A O 1
ATOM 2545 N N . ASP A 1 334 ? 2.278 -7.404 2.488 1.00 82.00 334 ASP A N 1
ATOM 2546 C CA . ASP A 1 334 ? 1.685 -8.506 1.725 1.00 82.00 334 ASP A CA 1
ATOM 2547 C C . ASP A 1 334 ? 0.200 -8.636 2.076 1.00 82.00 334 ASP A C 1
ATOM 2549 O O . ASP A 1 334 ? -0.159 -9.002 3.198 1.00 82.00 334 ASP A O 1
ATOM 2553 N N . SER A 1 335 ? -0.669 -8.383 1.096 1.00 83.88 335 SER A N 1
ATOM 2554 C CA . SER A 1 335 ? -2.131 -8.430 1.224 1.00 83.88 335 SER A CA 1
ATOM 2555 C C . SER A 1 335 ? -2.646 -9.654 1.987 1.00 83.88 335 SER A C 1
ATOM 2557 O O . SER A 1 335 ? -3.479 -9.533 2.878 1.00 83.88 335 SER A O 1
ATOM 2559 N N . SER A 1 336 ? -2.120 -10.834 1.677 1.00 82.19 336 SER A N 1
ATOM 2560 C CA . SER A 1 336 ? -2.566 -12.118 2.229 1.00 82.19 336 SER A CA 1
ATOM 2561 C C . SER A 1 336 ? -2.261 -12.222 3.722 1.00 82.19 336 SER A C 1
ATOM 2563 O O . SER A 1 336 ? -3.096 -12.678 4.506 1.00 82.19 336 SER A O 1
ATOM 2565 N N . LEU A 1 337 ? -1.065 -11.776 4.118 1.00 81.75 337 LEU A N 1
ATOM 2566 C CA . LEU A 1 337 ? -0.633 -11.772 5.515 1.00 81.75 337 LEU A CA 1
ATOM 2567 C C . LEU A 1 337 ? -1.319 -10.661 6.311 1.00 81.75 337 LEU A C 1
ATOM 2569 O O . LEU A 1 337 ? -1.682 -10.881 7.466 1.00 81.75 337 LEU A O 1
ATOM 2573 N N . LEU A 1 338 ? -1.561 -9.503 5.688 1.00 84.56 338 LEU A N 1
ATOM 2574 C CA . LEU A 1 338 ? -2.372 -8.441 6.282 1.00 84.56 338 LEU A CA 1
ATOM 2575 C C . LEU A 1 338 ? -3.780 -8.935 6.594 1.00 84.56 338 LEU A C 1
ATOM 2577 O O . LEU A 1 338 ? -4.250 -8.732 7.707 1.00 84.56 338 LEU A O 1
ATOM 2581 N N . TRP A 1 339 ? -4.445 -9.603 5.644 1.00 85.12 339 TRP A N 1
ATOM 2582 C CA . TRP A 1 339 ? -5.795 -10.131 5.853 1.00 85.12 339 TRP A CA 1
ATOM 2583 C C . TRP A 1 339 ? -5.825 -11.126 7.005 1.00 85.12 339 TRP A C 1
ATOM 2585 O O . TRP A 1 339 ? -6.715 -11.050 7.850 1.00 85.12 339 TRP A O 1
ATOM 2595 N N . ALA A 1 340 ? -4.827 -12.010 7.082 1.00 81.31 340 ALA A N 1
ATOM 2596 C CA . ALA A 1 340 ? -4.731 -12.990 8.158 1.00 81.31 340 ALA A CA 1
ATOM 2597 C C . ALA A 1 340 ? -4.545 -12.310 9.521 1.00 81.31 340 ALA A C 1
ATOM 2599 O O . ALA A 1 340 ? -5.212 -12.664 10.492 1.00 81.31 340 ALA A O 1
ATOM 2600 N N . PHE A 1 341 ? -3.688 -11.288 9.586 1.00 84.88 341 PHE A N 1
ATOM 2601 C CA . PHE A 1 341 ? -3.517 -10.489 10.795 1.00 84.88 341 PHE A CA 1
ATOM 2602 C C . PHE A 1 341 ? -4.808 -9.744 11.173 1.00 84.88 341 PHE A C 1
ATOM 2604 O O . PHE A 1 341 ? -5.206 -9.736 12.339 1.00 84.88 341 PHE A O 1
ATOM 2611 N N . THR A 1 342 ? -5.504 -9.153 10.196 1.00 87.31 342 THR A N 1
ATOM 2612 C CA . THR A 1 342 ? -6.784 -8.479 10.427 1.00 87.31 342 THR A CA 1
ATOM 2613 C C . THR A 1 342 ? -7.845 -9.435 10.968 1.00 87.31 342 THR A C 1
ATOM 2615 O O . THR A 1 342 ? -8.551 -9.043 11.892 1.00 87.31 342 THR A O 1
ATOM 2618 N N . GLU A 1 343 ? -7.969 -10.669 10.464 1.00 84.12 343 GLU A N 1
ATOM 2619 C CA . GLU A 1 343 ? -8.937 -11.639 11.011 1.00 84.12 343 GLU A CA 1
ATOM 2620 C C . GLU A 1 343 ? -8.711 -11.897 12.512 1.00 84.12 343 GLU A C 1
ATOM 2622 O O . GLU A 1 343 ? -9.675 -11.992 13.279 1.00 84.12 343 GLU A O 1
ATOM 2627 N N . GLY A 1 344 ? -7.450 -11.902 12.959 1.00 84.88 344 GLY A N 1
ATOM 2628 C CA . GLY A 1 344 ? -7.108 -11.947 14.381 1.00 84.88 344 GLY A CA 1
ATOM 2629 C C . GLY A 1 344 ? -7.634 -10.733 15.156 1.00 84.88 344 GLY A C 1
ATOM 2630 O O . GLY A 1 344 ? -8.341 -10.893 16.149 1.00 84.88 344 GLY A O 1
ATOM 2631 N N . ILE A 1 345 ? -7.359 -9.516 14.673 1.00 88.94 345 ILE A N 1
ATOM 2632 C CA . ILE A 1 345 ? -7.813 -8.267 15.317 1.00 88.94 345 ILE A CA 1
ATOM 2633 C C . ILE A 1 345 ? -9.340 -8.150 15.343 1.00 88.94 345 ILE A C 1
ATOM 2635 O O . ILE A 1 345 ? -9.908 -7.681 16.329 1.00 88.94 345 ILE A O 1
ATOM 2639 N N . LEU A 1 346 ? -10.020 -8.591 14.284 1.00 85.88 346 LEU A N 1
ATOM 2640 C CA . LEU A 1 346 ? -11.479 -8.557 14.206 1.00 85.88 346 LEU A CA 1
ATOM 2641 C C . LEU A 1 346 ? -12.134 -9.421 15.277 1.00 85.88 346 LEU A C 1
ATOM 2643 O O . LEU A 1 346 ? -13.180 -9.033 15.788 1.00 85.88 346 LEU A O 1
ATOM 2647 N N . THR A 1 347 ? -11.515 -10.542 15.647 1.00 84.44 347 THR A N 1
ATOM 2648 C CA . THR A 1 347 ? -12.009 -11.388 16.740 1.00 84.44 347 THR A CA 1
ATOM 2649 C C . THR A 1 347 ? -12.045 -10.594 18.047 1.00 84.44 347 THR A C 1
ATOM 2651 O O . THR A 1 347 ? -13.110 -10.448 18.646 1.00 84.44 347 THR A O 1
ATOM 2654 N N . SER A 1 348 ? -10.928 -9.962 18.423 1.00 86.31 348 SER A N 1
ATOM 2655 C CA . SER A 1 348 ? -10.850 -9.126 19.630 1.00 86.31 348 SER A CA 1
ATOM 2656 C C . SER A 1 348 ? -11.751 -7.889 19.565 1.00 86.31 348 SER A C 1
ATOM 2658 O O . SER A 1 348 ? -12.341 -7.488 20.568 1.00 86.31 348 SER A O 1
ATOM 2660 N N . LEU A 1 349 ? -11.888 -7.275 18.386 1.00 87.56 349 LEU A N 1
ATOM 2661 C CA . LEU A 1 349 ? -12.783 -6.135 18.191 1.00 87.56 349 LEU A CA 1
ATOM 2662 C C . LEU A 1 349 ? -14.243 -6.533 18.414 1.00 87.56 349 LEU A C 1
ATOM 2664 O O . LEU A 1 349 ? -14.974 -5.803 19.084 1.00 87.56 349 LEU A O 1
ATOM 2668 N N . VAL A 1 350 ? -14.670 -7.666 17.851 1.00 86.06 350 VAL A N 1
ATOM 2669 C CA . VAL A 1 350 ? -16.038 -8.181 17.989 1.00 86.06 350 VAL A CA 1
ATOM 2670 C C . VAL A 1 350 ? -16.332 -8.538 19.440 1.00 86.06 350 VAL A C 1
ATOM 2672 O O . VAL A 1 350 ? -17.363 -8.113 19.949 1.00 86.06 350 VAL A O 1
ATOM 2675 N N . GLU A 1 351 ? -15.417 -9.217 20.133 1.00 86.12 351 GLU A N 1
ATOM 2676 C CA . GLU A 1 351 ? -15.544 -9.485 21.573 1.00 86.12 351 GLU A CA 1
ATOM 2677 C C . GLU A 1 351 ? -15.718 -8.188 22.381 1.00 86.12 351 GLU A C 1
ATOM 2679 O O . GLU A 1 351 ? -16.545 -8.108 23.287 1.00 86.12 351 GLU A O 1
ATOM 2684 N N . ALA A 1 352 ? -14.994 -7.128 22.015 1.00 86.38 352 ALA A N 1
ATOM 2685 C CA . ALA A 1 352 ? -15.099 -5.829 22.670 1.00 86.38 352 ALA A CA 1
ATOM 2686 C C . ALA A 1 352 ? -16.376 -5.036 22.320 1.00 86.38 352 ALA A C 1
ATOM 2688 O O . ALA A 1 352 ? -16.618 -3.987 22.930 1.00 86.38 352 ALA A O 1
ATOM 2689 N N . LEU A 1 353 ? -17.169 -5.468 21.332 1.00 82.62 353 LEU A N 1
ATOM 2690 C CA . LEU A 1 353 ? -18.454 -4.848 20.986 1.00 82.62 353 LEU A CA 1
ATOM 2691 C C . LEU A 1 353 ? -19.620 -5.340 21.858 1.00 82.62 353 LEU A C 1
ATOM 2693 O O . LEU A 1 353 ? -20.644 -4.640 21.893 1.00 82.62 353 LEU A O 1
ATOM 2697 N N . GLY A 1 354 ? -19.442 -6.460 22.571 1.00 76.56 354 GLY A N 1
ATOM 2698 C CA . GLY A 1 354 ? -20.491 -7.163 23.315 1.00 76.56 354 GLY A CA 1
ATOM 2699 C C . GLY A 1 354 ? -21.282 -8.076 22.399 1.00 76.56 354 GLY A C 1
ATOM 2700 O O . GLY A 1 354 ? -22.433 -7.700 22.075 1.00 76.56 354 GLY A O 1
#